Protein AF-I1RYL1-F1 (afdb_monomer)

Organism: Gibberella zeae (strain ATCC MYA-4620 / CBS 123657 / FGSC 9075 / NRRL 31084 / PH-1) (NCBI:txid229533)

Foldseek 3Di:
DDDDDDDDDDPPVPDPQPWPPPPDPDDFQKWFAADDPVRPPDPDPDDPQNHTSRGKIWGWDADPVVLDIDIFIATPVRDTDDPVRIDGDPVDDPVRVVVVNQVVQLVVLVVVLCVVLVVLVVVLVVVLVVVDVVVPPPDDRDDDPVSDRPDRDDRDGPVVSVVVVVVVVVVVVVVVVVVD

Solvent-accessible surface area (backbone atoms only — not comparable to full-atom values): 11172 Å² total; per-residue (Å²): 140,84,80,86,80,82,83,79,79,82,79,60,95,80,63,72,76,59,57,53,71,81,77,74,96,57,90,77,68,31,21,25,42,69,78,54,88,79,72,64,74,80,82,72,79,75,53,81,64,63,34,57,73,26,61,46,35,64,29,56,48,74,43,83,89,77,55,42,72,46,78,44,38,23,32,86,84,68,45,82,47,63,71,94,44,52,42,68,45,92,94,49,51,80,62,57,54,50,51,51,50,30,54,52,49,36,53,53,48,51,50,55,44,49,54,51,41,50,52,47,46,51,54,28,50,51,51,49,51,54,53,49,65,71,62,44,88,86,52,78,95,73,87,52,80,88,52,51,76,73,89,70,71,81,91,79,48,51,59,65,38,46,55,51,46,53,52,51,52,52,54,52,51,54,55,51,63,74,75,107

Nearest PDB structures (foldseek):
  4b9q-assembly2_B  TM=2.738E-01  e=6.051E-01  Escherichia coli
  7ko2-assembly4_D  TM=2.729E-01  e=6.861E-01  Escherichia coli K-12
 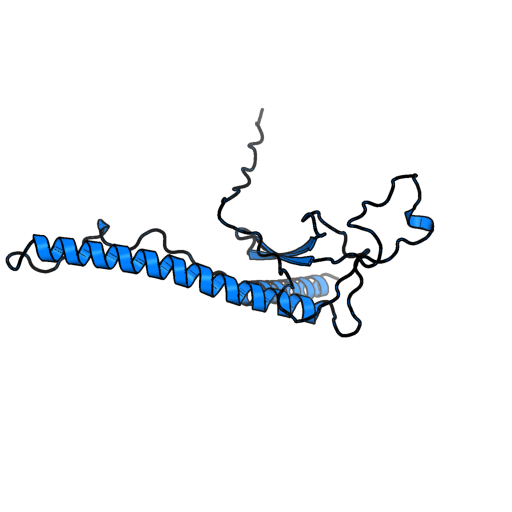 4qnl-assembly1_A  TM=5.343E-01  e=6.180E+00  Escherichia phage vB_EcoP_G7C
  5x5s-assembly1_A  TM=1.532E-01  e=7.945E+00  uncultured bacterium

pLDDT: mean 74.9, std 22.31, range [22.27, 96.75]

Mean predicted aligned error: 12.15 Å

Structure (mmCIF, N/CA/C/O backbone):
data_AF-I1RYL1-F1
#
_entry.id   AF-I1RYL1-F1
#
loop_
_atom_site.group_PDB
_atom_site.id
_atom_site.type_symbol
_atom_site.label_atom_id
_atom_site.label_alt_id
_atom_site.label_comp_id
_atom_site.label_asym_id
_atom_site.label_entity_id
_atom_site.label_seq_id
_atom_site.pdbx_PDB_ins_code
_atom_site.Cartn_x
_atom_site.Cartn_y
_atom_site.Cartn_z
_atom_site.occupancy
_atom_site.B_iso_or_equiv
_atom_site.auth_seq_id
_atom_site.auth_comp_id
_atom_site.auth_asym_id
_atom_site.auth_atom_id
_atom_site.pdbx_PDB_model_num
ATOM 1 N N . MET A 1 1 ? 23.854 -32.661 12.607 1.00 31.14 1 MET A N 1
ATOM 2 C CA . MET A 1 1 ? 22.666 -32.943 11.770 1.00 31.14 1 MET A CA 1
ATOM 3 C C . MET A 1 1 ? 21.649 -31.845 12.027 1.00 31.14 1 MET A C 1
ATOM 5 O O . MET A 1 1 ? 20.903 -31.918 12.993 1.00 31.14 1 MET A O 1
ATOM 9 N N . THR A 1 2 ? 21.703 -30.775 11.237 1.00 29.23 2 THR A N 1
ATOM 10 C CA . THR A 1 2 ? 20.952 -29.540 11.500 1.00 29.23 2 THR A CA 1
ATOM 11 C C . THR A 1 2 ? 19.784 -29.460 10.529 1.00 29.23 2 THR A C 1
ATOM 13 O O . THR A 1 2 ? 19.966 -29.431 9.315 1.00 29.23 2 THR A O 1
ATOM 16 N N . ARG A 1 3 ? 18.580 -29.506 11.094 1.00 25.42 3 ARG A N 1
ATOM 17 C CA . ARG A 1 3 ? 17.285 -29.480 10.417 1.00 25.42 3 ARG A CA 1
ATOM 18 C C . ARG A 1 3 ? 16.966 -28.023 10.062 1.00 25.42 3 ARG A C 1
ATOM 20 O O . ARG A 1 3 ? 16.854 -27.199 10.964 1.00 25.42 3 ARG A O 1
ATOM 27 N N . ALA A 1 4 ? 16.849 -27.704 8.774 1.00 29.58 4 ALA A N 1
ATOM 28 C CA . ALA A 1 4 ? 16.402 -26.390 8.319 1.00 29.58 4 ALA A CA 1
ATOM 29 C C . ALA A 1 4 ? 14.915 -26.207 8.666 1.00 29.58 4 ALA A C 1
ATOM 31 O O . ALA A 1 4 ? 14.074 -27.028 8.295 1.00 29.58 4 ALA A O 1
ATOM 32 N N . GLN A 1 5 ? 14.618 -25.159 9.434 1.00 28.78 5 GLN A N 1
ATOM 33 C CA . GLN A 1 5 ? 13.270 -24.753 9.811 1.00 28.78 5 GLN A CA 1
ATOM 34 C C . GLN A 1 5 ? 12.612 -23.996 8.656 1.00 28.78 5 GLN A C 1
ATOM 36 O O . GLN A 1 5 ? 13.225 -23.136 8.026 1.00 28.78 5 GLN A O 1
ATOM 41 N N . GLY A 1 6 ? 11.359 -24.357 8.381 1.00 25.14 6 GLY A N 1
ATOM 42 C CA . GLY A 1 6 ? 10.515 -23.721 7.381 1.00 25.14 6 GLY A CA 1
ATOM 43 C C . GLY A 1 6 ? 10.200 -22.273 7.743 1.00 25.14 6 GLY A C 1
ATOM 44 O O . GLY A 1 6 ? 9.792 -21.974 8.864 1.00 25.14 6 GLY A O 1
ATOM 45 N N . GLY A 1 7 ? 10.369 -21.387 6.763 1.00 25.45 7 GLY A N 1
ATOM 46 C CA . GLY A 1 7 ? 9.853 -20.028 6.813 1.00 25.45 7 GLY A CA 1
ATOM 47 C C . GLY A 1 7 ? 8.338 -20.051 6.649 1.00 25.45 7 GLY A C 1
ATOM 48 O O . GLY A 1 7 ? 7.821 -20.301 5.561 1.00 25.45 7 GLY A O 1
ATOM 49 N N . THR A 1 8 ? 7.627 -19.819 7.746 1.00 23.77 8 THR A N 1
ATOM 50 C CA . THR A 1 8 ? 6.181 -19.614 7.765 1.00 23.77 8 THR A CA 1
ATOM 51 C C . THR A 1 8 ? 5.862 -18.297 7.059 1.00 23.77 8 THR A C 1
ATOM 53 O O . THR A 1 8 ? 6.136 -17.219 7.582 1.00 23.77 8 THR A O 1
ATOM 56 N N . VAL A 1 9 ? 5.281 -18.372 5.863 1.00 24.52 9 VAL A N 1
ATOM 57 C CA . VAL A 1 9 ? 4.678 -17.213 5.196 1.00 24.52 9 VAL A CA 1
ATOM 58 C C . VAL A 1 9 ? 3.362 -16.918 5.913 1.00 24.52 9 VAL A C 1
ATOM 60 O O . VAL A 1 9 ? 2.403 -17.683 5.807 1.00 24.52 9 VAL A O 1
ATOM 63 N N . TYR A 1 10 ? 3.312 -15.829 6.680 1.00 22.27 10 TYR A N 1
ATOM 64 C CA . TYR A 1 10 ? 2.078 -15.373 7.313 1.00 22.27 10 TYR A CA 1
ATOM 65 C C . TYR A 1 10 ? 1.123 -14.827 6.246 1.00 22.27 10 TYR A C 1
ATOM 67 O O . TYR A 1 10 ? 1.205 -13.671 5.836 1.00 22.27 10 TYR A O 1
ATOM 75 N N . HIS A 1 11 ? 0.179 -15.658 5.810 1.00 22.80 11 HIS A N 1
ATOM 76 C CA . HIS A 1 11 ? -1.025 -15.181 5.140 1.00 22.80 11 HIS A CA 1
ATOM 77 C C . HIS A 1 11 ? -1.963 -14.582 6.192 1.00 22.80 11 HIS A C 1
ATOM 79 O O . HIS A 1 11 ? -2.722 -15.296 6.843 1.00 22.80 11 HIS A O 1
ATOM 85 N N . CYS A 1 12 ? -1.905 -13.262 6.376 1.00 25.19 12 CYS A N 1
ATOM 86 C CA . CYS A 1 12 ? -2.941 -12.547 7.112 1.00 25.19 12 CYS A CA 1
ATOM 87 C C . CYS A 1 12 ? -4.197 -12.463 6.217 1.00 25.19 12 CYS A C 1
ATOM 89 O O . CYS A 1 12 ? -4.122 -11.865 5.139 1.00 25.19 12 CYS A O 1
ATOM 91 N N . PRO A 1 13 ? -5.344 -13.048 6.615 1.00 24.69 13 PRO A N 1
ATOM 92 C CA . PRO A 1 13 ? -6.537 -13.188 5.768 1.00 24.69 13 PRO A CA 1
ATOM 93 C C . PRO A 1 13 ? -7.260 -11.860 5.464 1.00 24.69 13 PRO A C 1
ATOM 95 O O . PRO A 1 13 ? -8.297 -11.856 4.808 1.00 24.69 13 PRO A O 1
ATOM 98 N N . SER A 1 14 ? -6.720 -10.730 5.921 1.00 27.62 14 SER A N 1
ATOM 99 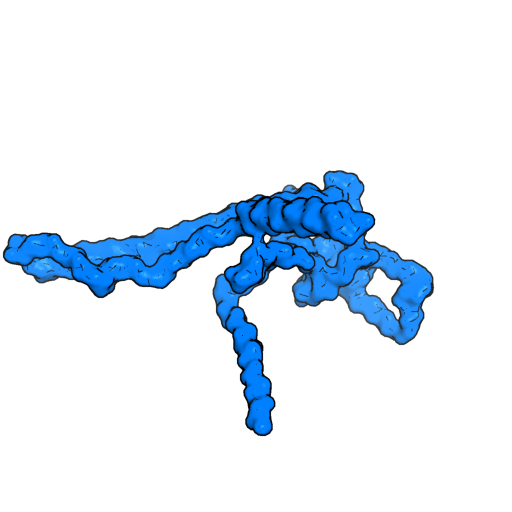C CA . SER A 1 14 ? -7.291 -9.387 5.789 1.00 27.62 14 SER A CA 1
ATOM 100 C C . SER A 1 14 ? -6.397 -8.397 5.034 1.00 27.62 14 SER A C 1
ATOM 102 O O . SER A 1 14 ? -6.718 -7.209 4.987 1.00 27.62 14 SER A O 1
ATOM 104 N N . ILE A 1 15 ? -5.312 -8.863 4.405 1.00 33.03 15 ILE A N 1
ATOM 105 C CA . ILE A 1 15 ? -4.581 -8.077 3.405 1.00 33.03 15 ILE A CA 1
ATOM 106 C C . ILE A 1 15 ? -5.142 -8.471 2.036 1.00 33.03 15 ILE A C 1
ATOM 108 O O . ILE A 1 15 ? -4.678 -9.457 1.456 1.00 33.03 15 ILE A O 1
ATOM 112 N N . PRO A 1 16 ? -6.123 -7.746 1.463 1.00 32.25 16 PRO A N 1
ATOM 113 C CA . PRO A 1 16 ? -6.232 -7.772 0.023 1.00 32.25 16 PRO A CA 1
ATOM 114 C C . PRO A 1 16 ? -4.895 -7.225 -0.463 1.00 32.25 16 PRO A C 1
ATOM 116 O O . PRO A 1 16 ? -4.523 -6.092 -0.155 1.00 32.25 16 PRO A O 1
ATOM 119 N N . SER A 1 17 ? -4.141 -8.055 -1.177 1.00 35.78 17 SER A N 1
ATOM 120 C CA . SER A 1 17 ? -3.137 -7.539 -2.092 1.00 35.78 17 SER A CA 1
ATOM 121 C C . SER A 1 17 ? -3.851 -6.437 -2.862 1.00 35.78 17 SER A C 1
ATOM 123 O O . SER A 1 17 ? -4.894 -6.678 -3.476 1.00 35.78 17 SER A O 1
ATOM 125 N N . LEU A 1 18 ? -3.409 -5.199 -2.653 1.00 40.75 18 LEU A N 1
ATOM 126 C CA . LEU A 1 18 ? -4.149 -4.027 -3.083 1.00 40.75 18 LEU A CA 1
ATOM 127 C C . LEU A 1 18 ? -3.876 -3.868 -4.572 1.00 40.75 18 LEU A C 1
ATOM 129 O O . LEU A 1 18 ? -3.067 -3.059 -5.015 1.00 40.75 18 LEU A O 1
ATOM 133 N N . PHE A 1 19 ? -4.502 -4.743 -5.350 1.00 35.38 19 PHE A N 1
ATOM 134 C CA . PHE A 1 19 ? -4.504 -4.651 -6.786 1.00 35.38 19 PHE A CA 1
ATOM 135 C C . PHE A 1 19 ? -5.271 -3.390 -7.128 1.00 35.38 19 PHE A C 1
ATOM 137 O O . PHE A 1 19 ? -6.415 -3.185 -6.714 1.00 35.38 19 PHE A O 1
ATOM 144 N N . VAL A 1 20 ? -4.615 -2.528 -7.885 1.00 34.34 20 VAL A N 1
ATOM 145 C CA . VAL A 1 20 ? -5.267 -1.438 -8.584 1.00 34.34 20 VAL A CA 1
ATOM 146 C C . VAL A 1 20 ? -6.236 -2.091 -9.571 1.00 34.34 20 VAL A C 1
ATOM 148 O O . VAL A 1 20 ? -5.885 -2.382 -10.708 1.00 34.34 20 VAL A O 1
ATOM 151 N N . THR A 1 21 ? -7.476 -2.352 -9.161 1.00 32.62 21 THR A N 1
ATOM 152 C CA . THR A 1 21 ? -8.575 -2.504 -10.111 1.00 32.62 21 THR A CA 1
ATOM 153 C C . THR A 1 21 ? -8.825 -1.121 -10.679 1.00 32.62 21 THR A C 1
ATOM 155 O O . THR A 1 21 ? -9.476 -0.289 -10.046 1.00 32.62 21 THR A O 1
ATOM 158 N N . ALA A 1 22 ? -8.268 -0.812 -11.847 1.00 29.11 22 ALA A N 1
ATOM 159 C CA . ALA A 1 22 ? -8.803 0.251 -12.689 1.00 29.11 22 ALA A CA 1
ATOM 160 C C . ALA A 1 22 ? -10.221 -0.173 -13.102 1.00 29.11 22 ALA A C 1
ATOM 162 O O . ALA A 1 22 ? -10.442 -0.753 -14.155 1.00 29.11 22 ALA A O 1
ATOM 163 N N . ASN A 1 23 ? -11.177 -0.005 -12.194 1.00 31.03 23 ASN A N 1
ATOM 164 C CA . ASN A 1 23 ? -12.589 -0.134 -12.492 1.00 31.03 23 ASN A CA 1
ATOM 165 C C . ASN A 1 23 ? -13.350 0.941 -11.722 1.00 31.03 23 ASN A C 1
ATOM 167 O O . ASN A 1 23 ? -14.173 0.668 -10.859 1.00 31.03 23 ASN A O 1
ATOM 171 N N . THR A 1 24 ? -12.977 2.180 -12.027 1.00 30.42 24 THR A N 1
ATOM 172 C CA . THR A 1 24 ? -13.805 3.381 -11.914 1.00 30.42 24 THR A CA 1
ATOM 173 C C . THR A 1 24 ? -13.281 4.346 -12.974 1.00 30.42 24 THR A C 1
ATOM 175 O O . THR A 1 24 ? -12.376 5.126 -12.704 1.00 30.42 24 THR A O 1
ATOM 178 N N . SER A 1 25 ? -13.777 4.205 -14.203 1.00 29.61 25 SER A N 1
ATOM 179 C CA . SER A 1 25 ? -13.868 5.270 -15.217 1.00 29.61 25 SER A CA 1
ATOM 180 C C . SER A 1 25 ? -12.648 6.180 -15.458 1.00 29.61 25 SER A C 1
ATOM 182 O O . SER A 1 25 ? -12.819 7.349 -15.785 1.00 29.61 25 SER A O 1
ATOM 184 N N . GLN A 1 26 ? -11.426 5.657 -15.352 1.00 34.31 26 GLN A N 1
ATOM 185 C CA . GLN A 1 26 ? -10.219 6.238 -15.945 1.00 34.31 26 GLN A CA 1
ATOM 186 C C . GLN A 1 26 ? -9.448 5.089 -16.590 1.00 34.31 26 GLN A C 1
ATOM 188 O O . GLN A 1 26 ? -8.887 4.220 -15.924 1.00 34.31 26 GLN A O 1
ATOM 193 N N . HIS A 1 27 ? -9.575 5.033 -17.909 1.00 33.44 27 HIS A N 1
ATOM 194 C CA . HIS A 1 27 ? -9.078 3.990 -18.786 1.00 33.44 27 HIS A CA 1
ATOM 195 C C . HIS A 1 27 ? -7.541 4.030 -18.861 1.00 33.44 27 HIS A C 1
ATOM 197 O O . HIS A 1 27 ? -6.987 4.656 -19.754 1.00 33.44 27 HIS A O 1
ATOM 203 N N . CYS A 1 28 ? -6.844 3.358 -17.940 1.00 42.44 28 CYS A N 1
ATOM 204 C CA . CYS A 1 28 ? -5.478 2.898 -18.206 1.00 42.44 28 CYS A CA 1
ATOM 205 C C . CYS A 1 28 ? -5.600 1.566 -18.948 1.00 42.44 28 CYS A C 1
ATOM 207 O O . CYS A 1 28 ? -5.941 0.540 -18.350 1.00 42.44 28 CYS A O 1
ATOM 209 N N . HIS A 1 29 ? -5.388 1.578 -20.255 1.00 54.91 29 HIS A N 1
ATOM 210 C CA . HIS A 1 29 ? -5.548 0.425 -21.119 1.00 54.91 29 HIS A CA 1
ATOM 211 C C . HIS A 1 29 ? -4.249 -0.403 -21.143 1.00 54.91 29 HIS A C 1
ATOM 213 O O . HIS A 1 29 ? -3.517 -0.496 -22.120 1.00 54.91 29 HIS A O 1
ATOM 219 N N . LEU A 1 30 ? -3.955 -1.043 -20.010 1.00 62.00 30 LEU A N 1
ATOM 220 C CA . LEU A 1 30 ? -2.834 -1.973 -19.872 1.00 62.00 30 LEU A CA 1
ATOM 221 C C . LEU A 1 30 ? -3.196 -3.312 -20.518 1.00 62.00 30 LEU A C 1
ATOM 223 O O . LEU A 1 30 ? -4.129 -3.983 -20.067 1.00 62.00 30 LEU A O 1
ATOM 227 N N . TYR A 1 31 ? -2.444 -3.726 -21.538 1.00 62.50 31 TYR A N 1
ATOM 228 C CA . TYR A 1 31 ? -2.761 -4.934 -22.296 1.00 62.50 31 TYR A CA 1
ATOM 229 C C . TYR A 1 31 ? -1.602 -5.909 -22.423 1.00 62.50 31 TYR A C 1
ATOM 231 O O . TYR A 1 31 ? -0.425 -5.541 -22.434 1.00 62.50 31 TYR A O 1
ATOM 239 N N . VAL A 1 32 ? -1.964 -7.179 -22.605 1.00 66.31 32 VAL A N 1
ATOM 240 C CA . VAL A 1 32 ? -1.017 -8.206 -23.033 1.00 66.31 32 VAL A CA 1
ATOM 241 C C . VAL A 1 32 ? -0.617 -7.967 -24.490 1.00 66.31 32 VAL A C 1
ATOM 243 O O . VAL A 1 32 ? -1.477 -7.824 -25.366 1.00 66.31 32 VAL A O 1
ATOM 246 N N . THR A 1 33 ? 0.687 -7.969 -24.754 1.00 63.03 33 THR A N 1
ATOM 247 C CA . THR A 1 33 ? 1.270 -7.867 -26.095 1.00 63.03 33 THR A CA 1
ATOM 248 C C . THR A 1 33 ? 1.007 -9.152 -26.894 1.00 63.03 33 THR A C 1
ATOM 250 O O . THR A 1 33 ? 1.063 -10.252 -26.332 1.00 63.03 33 THR A O 1
ATOM 253 N N . PRO A 1 34 ? 0.740 -9.074 -28.210 1.00 57.53 34 PRO A N 1
ATOM 254 C CA . PRO A 1 34 ? 0.716 -10.264 -29.052 1.00 57.53 34 PRO A CA 1
ATOM 255 C C . PRO A 1 34 ? 2.073 -10.994 -29.016 1.00 57.53 34 PRO A C 1
ATOM 257 O O . PRO A 1 34 ? 3.113 -10.347 -29.147 1.00 57.53 34 PRO A O 1
ATOM 260 N N . PRO A 1 35 ? 2.091 -12.330 -28.842 1.00 57.91 35 PRO A N 1
ATOM 261 C CA . PRO A 1 35 ? 3.334 -13.091 -28.828 1.00 57.91 35 PRO A CA 1
ATOM 262 C C . PRO A 1 35 ? 4.004 -13.030 -30.202 1.00 57.91 35 PRO A C 1
ATOM 264 O O . PRO A 1 35 ? 3.341 -13.137 -31.237 1.00 57.91 35 PRO A O 1
ATOM 267 N N . SER A 1 36 ? 5.330 -12.887 -30.227 1.00 53.25 36 SER A N 1
ATOM 268 C CA . SER A 1 36 ? 6.078 -12.953 -31.485 1.00 53.25 36 SER A CA 1
ATOM 269 C C . SER A 1 36 ? 6.073 -14.386 -32.040 1.00 53.25 36 SER A C 1
ATOM 271 O O . SER A 1 36 ? 5.945 -15.358 -31.292 1.00 53.25 36 SER A O 1
ATOM 273 N N . ARG A 1 37 ? 6.249 -14.546 -33.360 1.00 49.69 37 ARG A N 1
ATOM 274 C CA . ARG A 1 37 ? 6.230 -15.853 -34.056 1.00 49.69 37 ARG A CA 1
ATOM 275 C C . ARG A 1 37 ? 7.184 -16.893 -33.437 1.00 49.69 37 ARG A C 1
ATOM 277 O O . ARG A 1 37 ? 6.904 -18.085 -33.499 1.00 49.69 37 ARG A O 1
ATOM 284 N N . ASN A 1 38 ? 8.258 -16.442 -32.785 1.00 54.47 38 ASN A N 1
ATOM 285 C CA . ASN A 1 38 ? 9.272 -17.291 -32.150 1.00 54.47 38 ASN A CA 1
ATOM 286 C C . ASN A 1 38 ? 8.890 -17.736 -30.720 1.00 54.47 38 ASN A C 1
ATOM 288 O O . ASN A 1 38 ? 9.421 -18.729 -30.224 1.00 54.47 38 ASN A O 1
ATOM 292 N N . GLN A 1 39 ? 7.950 -17.042 -30.065 1.00 53.31 39 GLN A N 1
ATOM 293 C CA . GLN A 1 39 ? 7.473 -17.331 -28.701 1.00 53.31 39 GLN A CA 1
ATOM 294 C C . GLN A 1 39 ? 6.342 -18.372 -28.654 1.00 53.31 39 GLN A C 1
ATOM 296 O O . GLN A 1 39 ? 5.983 -18.846 -27.579 1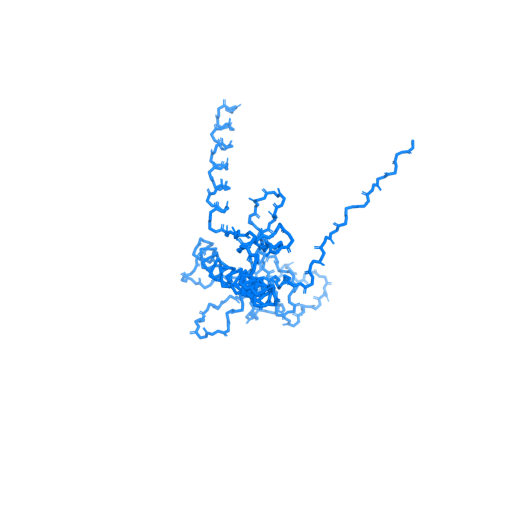.00 53.31 39 GLN A O 1
ATOM 301 N N . LEU A 1 40 ? 5.792 -18.756 -29.810 1.00 54.81 40 LEU A N 1
ATOM 302 C CA . LEU A 1 40 ? 4.784 -19.818 -29.948 1.00 54.81 40 LEU A CA 1
ATOM 303 C C . LEU A 1 40 ? 5.402 -21.226 -30.048 1.00 54.81 40 LEU A C 1
ATOM 305 O O . LEU A 1 40 ? 4.703 -22.203 -30.327 1.00 54.81 40 LEU A O 1
ATOM 309 N N . SER A 1 41 ? 6.714 -21.347 -29.839 1.00 44.53 41 SER A N 1
ATOM 310 C CA . SER A 1 41 ? 7.437 -22.612 -29.910 1.00 44.53 41 SER A CA 1
ATOM 311 C C . SER A 1 41 ? 6.997 -23.547 -28.771 1.00 44.53 41 SER A C 1
ATOM 313 O O . SER A 1 41 ? 7.265 -23.308 -27.597 1.00 44.53 41 SER A O 1
ATOM 315 N N . GLY A 1 42 ? 6.281 -24.623 -29.124 1.00 51.22 42 GLY A N 1
ATOM 316 C CA . GLY A 1 42 ? 5.962 -25.724 -28.203 1.00 51.22 42 GLY A CA 1
ATOM 317 C C . GLY A 1 42 ? 4.489 -26.120 -28.063 1.00 51.22 42 GLY A C 1
ATOM 318 O O . GLY A 1 42 ? 4.162 -26.846 -27.130 1.00 51.22 42 GLY A O 1
ATOM 319 N N . GLY A 1 43 ? 3.578 -25.655 -28.928 1.00 53.75 43 GLY A N 1
ATOM 320 C CA . GLY A 1 43 ? 2.200 -26.183 -28.996 1.00 53.75 43 GLY A CA 1
ATOM 321 C C . GLY A 1 43 ? 1.315 -25.925 -27.765 1.00 53.75 43 GLY A C 1
ATOM 322 O O . GLY A 1 43 ? 0.174 -26.384 -27.717 1.00 53.75 43 GLY A O 1
ATOM 323 N N . ARG A 1 44 ? 1.792 -25.170 -26.768 1.00 55.44 44 ARG A N 1
ATOM 324 C CA . ARG A 1 44 ? 0.977 -24.739 -25.628 1.00 55.44 44 ARG A CA 1
ATOM 325 C C . ARG A 1 44 ? 0.014 -23.651 -26.088 1.00 55.44 44 ARG A C 1
ATOM 327 O O . ARG A 1 44 ? 0.434 -22.552 -26.441 1.00 55.44 44 ARG A O 1
ATOM 334 N N . GLN A 1 45 ? -1.283 -23.952 -26.069 1.00 59.34 45 GLN A N 1
ATOM 335 C CA . GLN A 1 45 ? -2.314 -22.950 -26.321 1.00 59.34 45 GLN A CA 1
ATOM 336 C C . GLN A 1 45 ? -2.172 -21.798 -25.321 1.00 59.34 45 GLN A C 1
ATOM 338 O O . GLN A 1 45 ? -2.156 -22.003 -24.105 1.00 59.34 45 GLN A O 1
ATOM 343 N N . GLN A 1 46 ? -2.083 -20.575 -25.840 1.00 64.19 46 GLN A N 1
ATOM 344 C CA . GLN A 1 46 ? -2.091 -19.369 -25.023 1.00 64.19 46 GLN A CA 1
ATOM 345 C C . GLN A 1 46 ? -3.405 -19.309 -24.232 1.00 64.19 46 GLN A C 1
ATOM 347 O O . GLN A 1 46 ? -4.497 -19.357 -24.811 1.00 64.19 46 GLN A O 1
ATOM 352 N N . LEU A 1 47 ? -3.297 -19.210 -22.901 1.00 66.38 47 LEU A N 1
ATOM 353 C CA . LEU A 1 47 ? -4.455 -19.068 -22.018 1.00 66.38 47 LEU A CA 1
ATOM 354 C C . LEU A 1 47 ? -5.310 -17.887 -22.486 1.00 66.38 47 LEU A C 1
ATOM 356 O O . LEU A 1 47 ? -4.779 -16.830 -22.824 1.00 66.38 47 LEU A O 1
ATOM 360 N N . ARG A 1 48 ? -6.640 -18.047 -22.491 1.00 68.38 48 ARG A N 1
ATOM 361 C CA . ARG A 1 48 ? -7.573 -17.031 -23.014 1.00 68.38 48 ARG A CA 1
ATOM 362 C C . ARG A 1 48 ? -7.361 -15.652 -22.379 1.00 68.38 48 ARG A C 1
ATOM 364 O O . ARG A 1 48 ? -7.463 -14.655 -23.077 1.00 68.38 48 ARG A O 1
ATOM 371 N N . GLN A 1 49 ? -7.023 -15.622 -21.091 1.00 67.94 49 GLN A N 1
ATOM 372 C CA . GLN A 1 49 ? -6.772 -14.415 -20.294 1.00 67.94 49 GLN A CA 1
ATOM 373 C C . GLN A 1 49 ? -5.425 -13.747 -20.600 1.00 67.94 49 GLN A C 1
ATOM 375 O O . GLN A 1 49 ? -5.179 -12.635 -20.156 1.00 67.94 49 GLN A O 1
ATOM 380 N N . ARG A 1 50 ? -4.549 -14.428 -21.342 1.00 68.94 50 ARG A N 1
ATOM 381 C CA . ARG A 1 50 ? -3.218 -13.955 -21.735 1.00 68.94 50 ARG A CA 1
ATOM 382 C C . ARG A 1 50 ? -3.123 -13.696 -23.230 1.00 68.94 50 ARG A C 1
ATOM 384 O O . ARG A 1 50 ? -2.023 -13.656 -23.761 1.00 68.94 50 ARG A O 1
ATOM 391 N N . ARG A 1 51 ? -4.260 -13.605 -23.921 1.00 75.56 51 ARG A N 1
ATOM 392 C CA . ARG A 1 51 ? -4.311 -13.243 -25.340 1.00 75.56 51 ARG A CA 1
ATOM 393 C C . ARG A 1 51 ? -4.043 -11.752 -25.507 1.00 75.56 51 ARG A C 1
ATOM 395 O O . ARG A 1 51 ? -4.294 -10.975 -24.591 1.00 75.56 51 ARG A O 1
ATOM 402 N N . ALA A 1 52 ? -3.580 -11.379 -26.696 1.00 72.31 52 ALA A N 1
ATOM 403 C CA . ALA A 1 52 ? -3.379 -9.984 -27.060 1.00 72.31 52 ALA A CA 1
ATOM 404 C C . ALA A 1 52 ? -4.635 -9.146 -26.766 1.00 72.31 52 ALA A C 1
ATOM 406 O O . ALA A 1 52 ? -5.754 -9.596 -27.033 1.00 72.31 5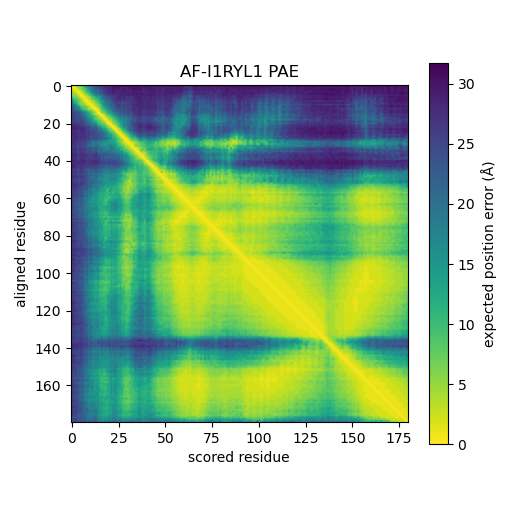2 ALA A O 1
ATOM 407 N N . GLY A 1 53 ? -4.448 -7.956 -26.195 1.00 70.56 53 GLY A N 1
ATOM 408 C CA . GLY A 1 53 ? -5.549 -7.043 -25.869 1.00 70.56 53 GLY A CA 1
ATOM 409 C C . GLY A 1 53 ? -6.378 -7.435 -24.639 1.00 70.56 53 GLY A C 1
ATOM 410 O O . GLY A 1 53 ? -7.388 -6.797 -24.361 1.00 70.56 53 GLY A O 1
ATOM 411 N N . GLN A 1 54 ? -5.997 -8.476 -23.889 1.00 77.06 54 GLN A N 1
ATOM 412 C CA . GLN A 1 54 ? -6.613 -8.744 -22.586 1.00 77.06 54 GLN A CA 1
ATOM 413 C C . GLN A 1 54 ? -6.089 -7.770 -21.524 1.00 77.06 54 GLN A C 1
ATOM 415 O O . GLN A 1 54 ? -4.897 -7.451 -21.556 1.00 77.06 54 GLN A O 1
ATOM 420 N N . PRO A 1 55 ? -6.948 -7.319 -20.589 1.00 74.75 55 PRO A N 1
ATOM 421 C CA . PRO A 1 55 ? -6.558 -6.367 -19.562 1.00 74.75 55 PRO A CA 1
ATOM 422 C C . PRO A 1 55 ? -5.539 -6.975 -18.597 1.00 74.75 55 PRO A C 1
ATOM 424 O O . PRO A 1 55 ? -5.647 -8.138 -18.192 1.00 74.75 55 PRO A O 1
ATOM 427 N N . VAL A 1 56 ? -4.573 -6.150 -18.210 1.00 79.81 56 VAL A N 1
ATOM 428 C CA . VAL A 1 56 ? -3.533 -6.464 -17.232 1.00 79.81 56 VAL A CA 1
ATOM 429 C C . VAL A 1 56 ? -3.632 -5.482 -16.073 1.00 79.81 56 VAL A C 1
ATOM 431 O O . VAL A 1 56 ? -3.947 -4.310 -16.248 1.00 79.81 56 VAL A O 1
ATOM 434 N N . TYR A 1 57 ? -3.336 -5.959 -14.874 1.00 82.12 57 TYR A N 1
ATOM 435 C CA . TYR A 1 57 ? -3.310 -5.153 -13.666 1.00 82.12 57 TYR A CA 1
ATOM 436 C C . TYR A 1 57 ? -1.870 -4.939 -13.225 1.00 82.12 57 TYR A C 1
ATOM 438 O O . TYR A 1 57 ? -1.084 -5.887 -13.161 1.00 82.12 57 TYR A O 1
ATOM 446 N N . PHE A 1 58 ? -1.544 -3.695 -12.889 1.00 84.50 58 PHE A N 1
ATOM 447 C CA . PHE A 1 58 ? -0.297 -3.357 -12.222 1.00 84.50 58 PHE A CA 1
ATOM 448 C C . PHE A 1 58 ? -0.531 -3.289 -10.713 1.00 84.50 58 PHE A C 1
ATOM 450 O O . PHE A 1 58 ? -1.403 -2.562 -10.233 1.00 84.50 58 PHE A O 1
ATOM 457 N N . GLY A 1 59 ? 0.214 -4.096 -9.970 1.00 82.00 59 GLY A N 1
ATOM 458 C CA . GLY A 1 59 ? 0.087 -4.255 -8.532 1.00 82.00 59 GLY A CA 1
ATOM 459 C C . GLY A 1 59 ? 1.316 -3.755 -7.790 1.00 82.00 59 GLY A C 1
ATOM 460 O O . GLY A 1 59 ? 2.446 -3.851 -8.272 1.00 82.00 59 GLY A O 1
ATOM 461 N N . LEU A 1 60 ? 1.067 -3.267 -6.579 1.00 88.56 60 LEU A N 1
ATOM 462 C CA . LEU A 1 60 ? 2.081 -2.899 -5.606 1.00 88.56 60 LEU A CA 1
ATOM 463 C C . LEU A 1 60 ? 1.905 -3.771 -4.363 1.00 88.56 60 LEU A C 1
ATOM 465 O O . LEU A 1 60 ? 0.787 -3.956 -3.880 1.00 88.56 60 LEU A O 1
ATOM 469 N N . SER A 1 61 ? 3.012 -4.268 -3.820 1.00 86.94 61 SER A N 1
ATOM 470 C CA . SER A 1 61 ? 3.053 -4.845 -2.475 1.00 86.94 61 SER A CA 1
ATOM 471 C C . SER A 1 61 ? 4.260 -4.321 -1.704 1.00 86.94 61 SER A C 1
ATOM 473 O O . SER A 1 61 ? 5.256 -3.908 -2.293 1.00 86.94 61 SER A O 1
ATOM 475 N N . ILE A 1 62 ? 4.160 -4.289 -0.378 1.00 87.00 62 ILE A N 1
ATOM 476 C CA . ILE A 1 62 ? 5.247 -3.855 0.500 1.00 87.00 62 ILE A CA 1
ATOM 477 C C . ILE A 1 62 ? 5.753 -5.079 1.247 1.00 87.00 62 ILE A C 1
ATOM 479 O O . ILE A 1 62 ? 4.974 -5.774 1.898 1.00 87.00 62 ILE A O 1
ATOM 483 N N . ASN A 1 63 ? 7.056 -5.328 1.170 1.00 86.56 63 ASN A N 1
ATOM 484 C CA . ASN A 1 63 ? 7.703 -6.256 2.081 1.00 86.56 63 ASN A CA 1
ATOM 485 C C . ASN A 1 63 ? 8.036 -5.508 3.375 1.00 86.56 63 ASN A C 1
ATOM 487 O O . ASN A 1 63 ? 8.858 -4.590 3.383 1.00 86.56 63 ASN A O 1
ATOM 491 N N . TYR A 1 64 ? 7.356 -5.879 4.457 1.00 80.44 64 TYR A N 1
ATOM 492 C CA . TYR A 1 64 ? 7.463 -5.199 5.745 1.00 80.44 64 TYR A CA 1
ATOM 493 C C . TYR A 1 64 ? 8.768 -5.489 6.492 1.00 80.44 64 TYR A C 1
ATOM 495 O O . TYR A 1 64 ? 9.159 -4.668 7.325 1.00 80.44 64 TYR A O 1
ATOM 503 N N . ASP A 1 65 ? 9.435 -6.599 6.176 1.00 85.00 65 ASP A N 1
ATOM 504 C CA . ASP A 1 65 ? 10.710 -6.981 6.784 1.00 85.00 65 ASP A CA 1
ATOM 505 C C . ASP A 1 65 ? 11.863 -6.225 6.121 1.00 85.00 65 ASP A C 1
ATOM 507 O O . ASP A 1 65 ? 12.742 -5.685 6.791 1.00 85.00 65 ASP A O 1
ATOM 511 N N . THR A 1 66 ? 11.839 -6.134 4.789 1.00 85.31 66 THR A N 1
ATOM 512 C CA . THR A 1 66 ? 12.913 -5.491 4.019 1.00 85.31 66 THR A CA 1
ATOM 513 C C . THR A 1 66 ? 12.665 -4.009 3.747 1.00 85.31 66 THR A C 1
ATOM 515 O O . THR A 1 66 ? 13.588 -3.302 3.351 1.00 85.31 66 THR A O 1
ATOM 518 N N . ASN A 1 67 ? 11.445 -3.510 3.975 1.00 85.25 67 ASN A N 1
ATOM 519 C CA . ASN A 1 67 ? 11.012 -2.161 3.594 1.00 85.25 67 ASN A CA 1
ATOM 520 C C . ASN A 1 67 ? 11.313 -1.858 2.119 1.00 85.25 67 ASN A C 1
ATOM 522 O O . ASN A 1 67 ? 11.892 -0.820 1.780 1.00 85.25 67 ASN A O 1
ATOM 526 N N . VAL A 1 68 ? 10.913 -2.789 1.253 1.00 87.94 68 VAL A N 1
ATOM 527 C CA . VAL A 1 68 ? 11.027 -2.682 -0.204 1.00 87.94 68 VAL A CA 1
ATOM 528 C C . VAL A 1 68 ? 9.637 -2.742 -0.828 1.00 87.94 68 VAL A C 1
ATOM 530 O O . VAL A 1 68 ? 8.770 -3.509 -0.400 1.00 87.94 68 VAL A O 1
ATOM 533 N N . VAL A 1 69 ? 9.429 -1.917 -1.854 1.00 87.75 69 VAL A N 1
ATOM 534 C CA . VAL A 1 69 ? 8.225 -1.948 -2.686 1.00 87.75 69 VAL A CA 1
ATOM 535 C C . VAL A 1 69 ? 8.423 -2.962 -3.810 1.00 87.75 69 VAL A C 1
ATOM 537 O O . VAL A 1 69 ? 9.337 -2.828 -4.624 1.00 87.75 69 VAL A O 1
ATOM 540 N N . HIS A 1 70 ? 7.548 -3.957 -3.866 1.00 88.69 70 HIS A N 1
ATOM 541 C CA . HIS A 1 70 ? 7.490 -4.949 -4.929 1.00 88.69 70 HIS A CA 1
ATOM 542 C C . HIS A 1 70 ? 6.420 -4.586 -5.955 1.00 88.69 70 HIS A C 1
ATOM 544 O O . HIS A 1 70 ? 5.325 -4.126 -5.618 1.00 88.69 70 HIS A O 1
ATOM 550 N N . TRP A 1 71 ? 6.752 -4.838 -7.216 1.00 87.69 71 TRP A N 1
ATOM 551 C CA . TRP A 1 71 ? 5.939 -4.501 -8.376 1.00 87.69 71 TRP A CA 1
ATOM 552 C C . TRP A 1 71 ? 5.593 -5.772 -9.128 1.00 87.69 71 TRP A C 1
ATOM 554 O O . TRP A 1 71 ? 6.497 -6.505 -9.524 1.00 87.69 71 TRP A O 1
ATOM 564 N N . ASP A 1 72 ? 4.307 -5.987 -9.376 1.00 86.25 72 ASP A N 1
ATOM 565 C CA . ASP A 1 72 ? 3.827 -7.179 -10.066 1.00 86.25 72 ASP A CA 1
ATOM 566 C C . ASP A 1 72 ? 2.857 -6.815 -11.185 1.00 86.25 72 ASP A C 1
ATOM 568 O O . ASP A 1 72 ? 2.009 -5.938 -11.033 1.00 86.25 72 ASP A O 1
ATOM 572 N N . TRP A 1 73 ? 2.915 -7.566 -12.281 1.00 84.81 73 TRP A N 1
ATOM 573 C CA . TRP A 1 73 ? 1.870 -7.571 -13.302 1.00 84.81 73 TRP A CA 1
ATOM 574 C C . TRP A 1 73 ? 0.989 -8.800 -13.119 1.00 84.81 73 TRP A C 1
ATOM 576 O O . TRP A 1 73 ? 1.493 -9.902 -12.884 1.00 84.81 73 TRP A O 1
ATOM 586 N N . ARG A 1 74 ? -0.328 -8.633 -13.223 1.00 83.00 74 ARG A N 1
ATOM 587 C CA . ARG A 1 74 ? -1.306 -9.699 -12.976 1.00 83.00 74 ARG A CA 1
ATOM 588 C C . ARG A 1 74 ? -2.359 -9.741 -14.072 1.00 83.00 74 ARG A C 1
ATOM 590 O O . ARG A 1 74 ? -2.784 -8.700 -14.561 1.00 83.00 74 ARG A O 1
ATOM 597 N N . ASP A 1 75 ? -2.786 -10.939 -14.457 1.00 81.81 75 ASP A N 1
ATOM 598 C CA . ASP A 1 75 ? -3.926 -11.111 -15.363 1.00 81.81 75 ASP A CA 1
ATOM 599 C C . ASP A 1 75 ? -5.265 -11.020 -14.610 1.00 81.81 75 ASP A C 1
ATOM 601 O O . ASP A 1 75 ? -5.313 -10.896 -13.386 1.00 81.81 75 ASP A O 1
ATOM 605 N N . ALA A 1 76 ? -6.377 -11.119 -15.340 1.00 79.31 76 ALA A N 1
ATOM 606 C CA . ALA A 1 76 ? -7.728 -11.118 -14.769 1.00 79.31 76 ALA A CA 1
ATOM 607 C C . ALA A 1 76 ? -8.016 -12.261 -13.777 1.00 79.31 76 ALA A C 1
ATOM 609 O O . ALA A 1 76 ? -9.005 -12.205 -13.051 1.00 79.31 76 ALA A O 1
ATOM 610 N N . LYS A 1 77 ? -7.174 -13.300 -13.730 1.00 80.25 77 LYS A N 1
ATOM 611 C CA . LYS A 1 77 ? -7.242 -14.381 -12.735 1.00 80.25 77 LYS A CA 1
ATOM 612 C C . LYS A 1 77 ? -6.233 -14.193 -11.603 1.00 80.25 77 LYS A C 1
ATOM 614 O O . LYS A 1 77 ? -6.016 -15.118 -10.824 1.00 80.25 77 LYS A O 1
ATOM 619 N N . ASN A 1 78 ? -5.624 -13.014 -11.512 1.00 76.44 78 ASN A N 1
ATOM 620 C CA . ASN A 1 78 ? -4.587 -12.677 -10.552 1.00 76.44 78 ASN A CA 1
ATOM 621 C C . ASN A 1 78 ? -3.295 -13.515 -10.684 1.00 76.44 78 ASN A C 1
ATOM 623 O O . ASN A 1 78 ? -2.482 -13.604 -9.756 1.00 76.44 78 ASN A O 1
ATOM 627 N N . ALA A 1 79 ? -3.066 -14.141 -11.840 1.00 82.06 79 ALA A N 1
ATOM 628 C CA . ALA A 1 79 ? -1.827 -14.863 -12.089 1.00 82.06 79 ALA A CA 1
ATOM 629 C C . ALA A 1 79 ? -0.745 -13.907 -12.610 1.00 82.06 79 ALA A C 1
ATOM 631 O O . ALA A 1 79 ? -1.023 -13.001 -13.394 1.00 82.06 79 ALA A O 1
ATOM 632 N N . GLY A 1 80 ? 0.499 -14.121 -12.175 1.00 82.06 80 GLY A N 1
ATOM 633 C CA . GLY A 1 80 ? 1.642 -13.287 -12.553 1.00 82.06 80 GLY A CA 1
ATOM 634 C C . GLY A 1 80 ? 1.887 -13.261 -14.064 1.00 82.06 80 GLY A C 1
ATOM 635 O O . GLY A 1 80 ? 1.882 -14.312 -14.719 1.00 82.06 80 GLY A O 1
ATOM 636 N N . ILE A 1 81 ? 2.118 -12.065 -14.602 1.00 81.94 81 ILE A N 1
ATOM 637 C CA . ILE A 1 81 ? 2.540 -11.810 -15.982 1.00 81.94 81 ILE A CA 1
ATOM 638 C C . ILE A 1 81 ? 3.978 -11.278 -15.960 1.00 81.94 81 ILE A C 1
ATOM 640 O O . ILE A 1 81 ? 4.343 -10.475 -15.106 1.00 81.94 81 ILE A O 1
ATOM 644 N N . SER A 1 82 ? 4.811 -11.730 -16.900 1.00 83.44 82 SER A N 1
ATOM 645 C CA . SER A 1 82 ? 6.148 -11.153 -17.067 1.00 83.44 82 SER A CA 1
ATOM 646 C C . SER A 1 82 ? 6.048 -9.766 -17.724 1.00 83.44 82 SER A C 1
ATOM 648 O O . SER A 1 82 ? 5.326 -9.642 -18.718 1.00 83.44 82 SER A O 1
ATOM 650 N N . PRO A 1 83 ? 6.788 -8.747 -17.237 1.00 81.94 83 PRO A N 1
ATOM 651 C CA . PRO A 1 83 ? 6.754 -7.389 -17.785 1.00 81.94 83 PRO A CA 1
ATOM 652 C C . PRO A 1 83 ? 6.989 -7.314 -19.300 1.00 81.94 83 PRO A C 1
ATOM 654 O O . PRO A 1 83 ? 6.441 -6.441 -19.958 1.00 81.94 83 PRO A O 1
ATOM 657 N N . GLY A 1 84 ? 7.762 -8.248 -19.868 1.00 82.75 84 GLY A N 1
ATOM 658 C CA . GLY A 1 84 ? 8.053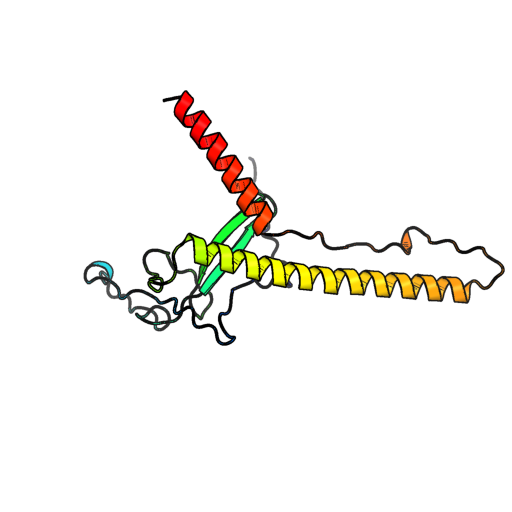 -8.285 -21.307 1.00 82.75 84 GLY A CA 1
ATOM 659 C C . GLY A 1 84 ? 6.853 -8.613 -22.206 1.00 82.75 84 GLY A C 1
ATOM 660 O O . GLY A 1 84 ? 6.967 -8.495 -23.421 1.00 82.75 84 GLY A O 1
ATOM 661 N N . TYR A 1 85 ? 5.719 -9.025 -21.632 1.00 81.12 85 TYR A N 1
ATOM 662 C CA . TYR A 1 85 ? 4.459 -9.261 -22.349 1.00 81.12 85 TYR A CA 1
ATOM 663 C C . TYR A 1 85 ? 3.419 -8.172 -22.095 1.00 81.12 85 TYR A C 1
ATOM 665 O O . TYR A 1 85 ? 2.244 -8.377 -22.398 1.00 81.12 85 TYR A O 1
ATOM 673 N N . VAL A 1 86 ? 3.814 -7.063 -21.474 1.00 80.19 86 VAL A N 1
ATOM 674 C CA . VAL A 1 86 ? 2.910 -5.963 -21.165 1.00 80.19 86 VAL A CA 1
ATOM 675 C C . VAL A 1 86 ? 3.285 -4.773 -22.024 1.00 80.19 86 VAL A C 1
ATOM 677 O O . VAL A 1 86 ? 4.433 -4.332 -22.033 1.00 80.19 86 VAL A O 1
ATOM 680 N N . THR A 1 87 ? 2.295 -4.239 -22.726 1.00 80.75 87 THR A N 1
ATOM 681 C CA . THR A 1 87 ? 2.424 -2.971 -23.434 1.00 80.75 87 THR A CA 1
ATOM 682 C C . THR A 1 87 ? 1.679 -1.907 -22.646 1.00 80.75 87 THR A C 1
ATOM 684 O O . THR A 1 87 ? 0.528 -2.107 -2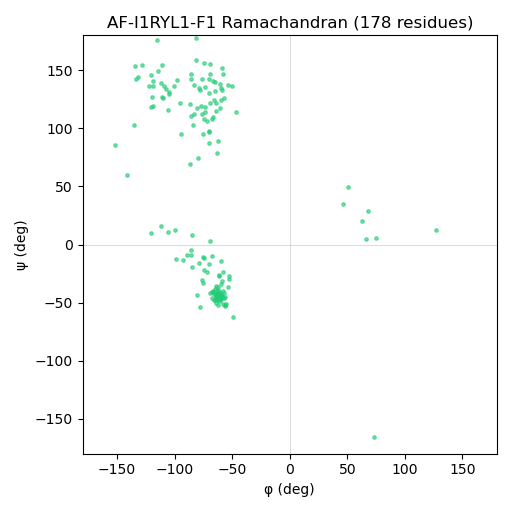2.252 1.00 80.75 87 THR A O 1
ATOM 687 N N . LEU A 1 88 ? 2.370 -0.799 -22.388 1.00 79.69 88 LEU A N 1
ATOM 688 C CA . LEU A 1 88 ? 1.776 0.393 -21.801 1.00 79.69 88 LEU A CA 1
ATOM 689 C C . LEU A 1 88 ? 1.176 1.239 -22.916 1.00 79.69 88 LEU A C 1
ATOM 691 O O . LEU A 1 88 ? 1.728 1.285 -24.018 1.00 79.69 88 LEU A O 1
ATOM 695 N N . ASP A 1 89 ? 0.080 1.923 -22.615 1.00 80.88 89 ASP A N 1
ATOM 696 C CA . ASP A 1 89 ? -0.399 2.984 -23.491 1.00 80.88 89 ASP A CA 1
ATOM 697 C C . ASP A 1 89 ? 0.693 4.052 -23.672 1.00 80.88 89 ASP A C 1
ATOM 699 O O . ASP A 1 89 ? 1.431 4.326 -22.723 1.00 80.88 89 ASP A O 1
ATOM 703 N N . PRO A 1 90 ? 0.782 4.703 -24.845 1.00 79.88 90 PRO A N 1
ATOM 704 C CA . PRO A 1 90 ? 1.829 5.689 -25.135 1.00 79.88 90 PRO A CA 1
ATOM 705 C C . PRO A 1 90 ? 1.884 6.876 -24.163 1.00 79.88 90 PRO A C 1
ATOM 707 O O . PRO A 1 90 ? 2.924 7.513 -24.029 1.00 79.88 90 PRO A O 1
ATOM 710 N N . GLU A 1 91 ? 0.770 7.182 -23.498 1.00 81.06 91 GLU A N 1
ATOM 711 C CA . GLU A 1 91 ? 0.652 8.266 -22.515 1.00 81.06 91 GLU A CA 1
ATOM 712 C C . GLU A 1 91 ? 1.296 7.926 -21.164 1.00 81.06 91 GLU A C 1
ATOM 714 O O . GLU A 1 91 ? 1.444 8.798 -20.307 1.00 81.06 91 GLU A O 1
ATOM 719 N N . TYR A 1 92 ? 1.675 6.662 -20.966 1.00 80.94 92 TYR A N 1
ATOM 720 C CA . TYR A 1 92 ? 2.178 6.150 -19.706 1.00 80.94 92 TYR A CA 1
ATOM 721 C C . TYR A 1 92 ? 3.570 5.557 -19.870 1.00 80.94 92 TYR A C 1
ATOM 723 O O . TYR A 1 92 ? 3.864 4.764 -20.763 1.00 80.94 92 TYR A O 1
ATOM 731 N N . ASP A 1 93 ? 4.422 5.886 -18.914 1.00 85.94 93 ASP A N 1
ATOM 732 C CA . ASP A 1 93 ? 5.737 5.295 -18.748 1.00 85.94 93 ASP A CA 1
ATOM 733 C C . ASP A 1 93 ? 5.822 4.509 -17.431 1.00 85.94 93 ASP A C 1
ATOM 735 O O . ASP A 1 93 ? 4.905 4.465 -16.603 1.00 85.94 93 ASP A O 1
ATOM 739 N N . SER A 1 94 ? 6.964 3.859 -17.2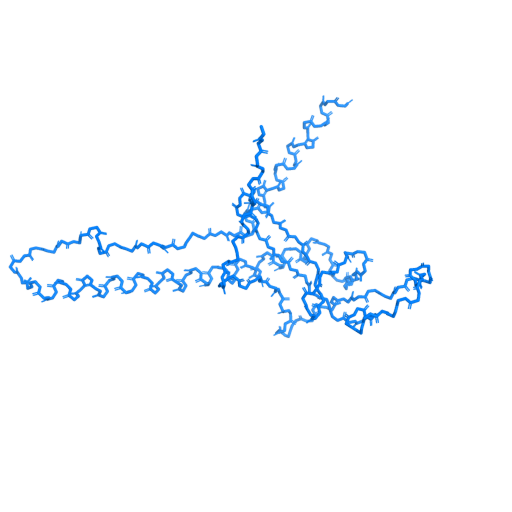16 1.00 84.31 94 SER A N 1
ATOM 740 C CA . SER A 1 94 ? 7.178 3.079 -15.995 1.00 84.31 94 SER A CA 1
ATOM 741 C C . SER A 1 94 ? 7.117 3.924 -14.713 1.00 84.31 94 SER A C 1
ATOM 743 O O . SER A 1 94 ? 6.776 3.396 -13.654 1.00 84.31 94 SER A O 1
ATOM 745 N N . ILE A 1 95 ? 7.436 5.219 -14.792 1.00 89.06 95 ILE A N 1
ATOM 746 C CA . ILE A 1 95 ? 7.489 6.121 -13.639 1.00 89.06 95 ILE A CA 1
ATOM 747 C C . ILE A 1 95 ? 6.071 6.537 -13.252 1.00 89.06 95 ILE A C 1
ATOM 749 O O . ILE A 1 95 ? 5.665 6.339 -12.109 1.00 89.06 95 ILE A O 1
ATOM 753 N N . SER A 1 96 ? 5.300 7.056 -14.203 1.00 87.25 96 SER A N 1
ATOM 754 C CA . SER A 1 96 ? 3.915 7.496 -14.022 1.00 87.25 96 SER A CA 1
ATOM 755 C C . SER A 1 96 ? 3.024 6.380 -13.479 1.00 87.25 96 SER A C 1
ATOM 757 O O . SER A 1 96 ? 2.312 6.604 -12.500 1.00 87.25 96 SER A O 1
ATOM 759 N N . ILE A 1 97 ? 3.121 5.159 -14.013 1.00 85.38 97 ILE A N 1
ATOM 760 C CA . ILE A 1 97 ? 2.335 4.014 -13.525 1.00 85.38 97 ILE A CA 1
ATOM 761 C C . ILE A 1 97 ? 2.702 3.654 -12.083 1.00 85.38 97 ILE A C 1
ATOM 763 O O . ILE A 1 97 ? 1.818 3.412 -11.257 1.00 85.38 97 ILE A O 1
ATOM 767 N N . ARG A 1 98 ? 3.998 3.648 -11.746 1.00 89.25 98 ARG A N 1
ATOM 768 C CA . ARG A 1 98 ? 4.451 3.402 -10.368 1.00 89.25 98 ARG A CA 1
ATOM 769 C C . ARG A 1 98 ? 3.965 4.491 -9.423 1.00 89.25 98 ARG A C 1
ATOM 771 O O . ARG A 1 98 ? 3.426 4.165 -8.369 1.00 89.25 98 ARG A O 1
ATOM 778 N N . THR A 1 99 ? 4.074 5.758 -9.815 1.00 88.56 99 THR A N 1
ATOM 779 C CA . THR A 1 99 ? 3.577 6.891 -9.027 1.00 88.56 99 THR A CA 1
ATOM 780 C C . THR A 1 99 ? 2.073 6.772 -8.781 1.00 88.56 99 THR A C 1
ATOM 782 O O . THR A 1 99 ? 1.631 6.901 -7.639 1.00 88.56 99 THR A O 1
ATOM 785 N N . GLN A 1 100 ? 1.277 6.454 -9.805 1.00 87.00 100 GLN A N 1
ATOM 786 C CA . GLN A 1 100 ? -0.167 6.260 -9.650 1.00 87.00 100 GLN A CA 1
ATOM 787 C C . GLN A 1 100 ? -0.500 5.087 -8.721 1.00 87.00 100 GLN A C 1
ATOM 789 O O . GLN A 1 100 ? -1.359 5.218 -7.844 1.00 87.00 100 GLN A O 1
ATOM 794 N N . ALA A 1 101 ? 0.205 3.961 -8.858 1.00 86.31 101 ALA A N 1
ATOM 795 C CA . ALA A 1 101 ? 0.029 2.810 -7.980 1.00 86.31 101 ALA A CA 1
ATOM 796 C C . ALA A 1 101 ? 0.349 3.148 -6.515 1.00 86.31 101 ALA A C 1
ATOM 798 O O . ALA A 1 101 ? -0.422 2.789 -5.625 1.00 86.31 101 ALA A O 1
ATOM 799 N N . MET A 1 102 ? 1.431 3.893 -6.260 1.00 89.56 102 MET A N 1
ATOM 800 C CA . MET A 1 102 ? 1.803 4.344 -4.913 1.00 89.56 102 MET A CA 1
ATOM 801 C C . MET A 1 102 ? 0.763 5.293 -4.321 1.00 89.56 102 MET A C 1
ATOM 803 O O . MET A 1 102 ? 0.335 5.088 -3.189 1.00 89.56 102 MET A O 1
ATOM 807 N N . LEU A 1 103 ? 0.309 6.296 -5.080 1.00 89.31 103 LEU A N 1
ATOM 808 C CA . LEU A 1 103 ? -0.710 7.244 -4.616 1.00 89.31 103 LEU A CA 1
ATOM 809 C C . LEU A 1 103 ? -2.012 6.534 -4.244 1.00 89.31 103 LEU A C 1
ATOM 811 O O . LEU A 1 103 ? -2.613 6.824 -3.205 1.00 89.31 103 LEU A O 1
ATOM 815 N N . ARG A 1 104 ? -2.437 5.579 -5.076 1.00 87.38 104 ARG A N 1
ATOM 816 C CA . ARG A 1 104 ? -3.645 4.803 -4.816 1.00 87.38 104 ARG A CA 1
ATOM 817 C C . ARG A 1 104 ? -3.481 3.896 -3.603 1.00 87.38 104 ARG A C 1
ATOM 819 O O . ARG A 1 104 ? -4.371 3.888 -2.755 1.00 87.38 104 ARG A O 1
ATOM 826 N N . TYR A 1 105 ? -2.363 3.178 -3.503 1.00 88.00 105 TYR A N 1
ATOM 827 C CA . TYR A 1 105 ? -2.056 2.358 -2.334 1.00 88.00 105 TYR A CA 1
ATOM 828 C C . TYR A 1 105 ? -2.088 3.203 -1.056 1.00 88.00 105 TYR A C 1
ATOM 830 O O . TYR A 1 105 ? -2.838 2.892 -0.137 1.00 88.00 105 TYR A O 1
ATOM 838 N N . ASP A 1 106 ? -1.357 4.318 -1.031 1.00 92.56 106 ASP A N 1
ATOM 839 C CA . ASP A 1 106 ? -1.246 5.189 0.140 1.00 92.56 106 ASP A CA 1
ATOM 840 C C . ASP A 1 106 ? -2.597 5.788 0.545 1.00 92.56 106 ASP A C 1
ATOM 842 O O . ASP A 1 106 ? -2.876 5.961 1.730 1.00 92.56 106 ASP A O 1
ATOM 846 N N . SER A 1 107 ? -3.451 6.126 -0.423 1.00 90.31 107 SER A N 1
ATOM 847 C CA . SER A 1 107 ? -4.810 6.606 -0.155 1.00 90.31 107 SER A CA 1
ATOM 848 C C . SER A 1 107 ? -5.667 5.535 0.528 1.00 90.31 107 SER A C 1
ATOM 850 O O . SER A 1 107 ? -6.260 5.784 1.583 1.00 90.31 107 SER A O 1
ATOM 852 N N . VAL A 1 108 ? -5.690 4.322 -0.033 1.00 88.44 108 VAL A N 1
ATOM 853 C CA . VAL A 1 108 ? -6.485 3.219 0.520 1.00 88.44 108 VAL A CA 1
ATOM 854 C C . VAL A 1 108 ? -5.944 2.779 1.879 1.00 88.44 108 VAL A C 1
ATOM 856 O O . VAL A 1 108 ? -6.728 2.562 2.802 1.00 88.44 108 VAL A O 1
ATOM 859 N N . GLU A 1 109 ? -4.625 2.716 2.039 1.00 89.56 109 GLU A N 1
ATOM 860 C CA . GLU A 1 109 ? -3.989 2.290 3.283 1.00 89.56 109 GLU A CA 1
ATOM 861 C C . GLU A 1 109 ? -4.227 3.289 4.420 1.00 89.56 109 GLU A C 1
ATOM 863 O O . GLU A 1 109 ? -4.572 2.889 5.536 1.00 89.56 109 GLU A O 1
ATOM 868 N N . ARG A 1 110 ? -4.164 4.600 4.132 1.00 94.19 110 ARG A N 1
ATOM 869 C CA . ARG A 1 110 ? -4.577 5.635 5.094 1.00 94.19 110 ARG A CA 1
ATOM 870 C C . ARG A 1 110 ? -6.015 5.431 5.541 1.00 94.19 110 ARG A C 1
ATOM 872 O O . ARG A 1 110 ? -6.285 5.507 6.738 1.00 94.19 110 ARG A O 1
ATOM 879 N N . ASN A 1 111 ? -6.929 5.183 4.604 1.00 93.50 111 ASN A N 1
ATOM 880 C CA . ASN A 1 111 ? -8.334 4.998 4.943 1.00 93.50 111 ASN A CA 1
ATOM 881 C C . ASN A 1 111 ? -8.537 3.740 5.800 1.00 93.50 111 ASN A C 1
ATOM 883 O O . ASN A 1 111 ? -9.139 3.818 6.864 1.00 93.50 111 ASN A O 1
ATOM 887 N N . ARG A 1 112 ? -7.950 2.606 5.397 1.00 93.19 112 ARG A N 1
ATOM 888 C CA . ARG A 1 112 ? -8.035 1.328 6.119 1.00 93.19 112 ARG A CA 1
ATOM 889 C C . ARG A 1 112 ? -7.567 1.457 7.568 1.00 93.19 112 ARG A C 1
ATOM 891 O O . ARG A 1 112 ? -8.283 1.057 8.488 1.00 93.19 112 ARG A O 1
ATOM 898 N N . ILE A 1 113 ? -6.382 2.032 7.772 1.00 92.94 113 ILE A N 1
ATOM 899 C CA . ILE A 1 113 ? -5.785 2.184 9.103 1.00 92.94 113 ILE A CA 1
ATOM 900 C C . ILE A 1 113 ? -6.563 3.193 9.933 1.00 92.94 113 ILE A C 1
ATOM 902 O O . ILE A 1 113 ? -6.831 2.932 11.104 1.00 92.94 113 ILE A O 1
ATOM 906 N N . ARG A 1 114 ? -6.975 4.315 9.334 1.00 95.69 114 ARG A N 1
ATOM 907 C CA . ARG A 1 114 ? -7.809 5.305 10.015 1.00 95.69 114 ARG A CA 1
ATOM 908 C C . ARG A 1 114 ? -9.110 4.677 10.497 1.00 95.69 114 ARG A C 1
ATOM 910 O O . ARG A 1 114 ? -9.420 4.805 11.673 1.00 95.69 114 ARG A O 1
ATOM 917 N N . THR A 1 115 ? -9.838 3.981 9.626 1.00 95.00 115 THR A N 1
ATOM 918 C CA . THR A 1 115 ? -11.099 3.320 9.980 1.00 95.00 115 THR A CA 1
ATOM 919 C C . THR A 1 115 ? -10.899 2.347 11.135 1.00 95.00 115 THR A C 1
ATOM 921 O O . THR A 1 115 ? -11.584 2.467 12.147 1.00 95.00 115 THR A O 1
ATOM 924 N N . TYR A 1 116 ? -9.926 1.438 11.029 1.00 95.19 116 TYR A N 1
ATOM 925 C CA . TYR A 1 116 ? -9.666 0.448 12.072 1.00 95.19 116 TYR A CA 1
ATOM 926 C C . TYR A 1 116 ? -9.258 1.094 13.406 1.00 95.19 116 TYR A C 1
ATOM 928 O O . TYR A 1 116 ? -9.878 0.827 14.436 1.00 95.19 116 TYR A O 1
ATOM 936 N N . ASN A 1 117 ? -8.258 1.983 13.397 1.00 96.50 117 ASN A N 1
ATOM 937 C CA . ASN A 1 117 ? -7.767 2.626 14.618 1.00 96.50 117 ASN A CA 1
ATOM 938 C C . ASN A 1 117 ? -8.857 3.487 15.271 1.00 96.50 117 ASN A C 1
ATOM 940 O O . ASN A 1 117 ? -8.995 3.463 16.492 1.00 96.50 117 ASN A O 1
ATOM 944 N N . CYS A 1 118 ? -9.670 4.200 14.483 1.00 96.75 118 CYS A N 1
ATOM 945 C CA . CYS A 1 118 ? -10.824 4.931 15.002 1.00 96.75 118 CYS A CA 1
ATOM 946 C C . CYS A 1 118 ? -11.815 3.991 15.697 1.00 96.75 118 CYS A C 1
ATOM 948 O O . CYS A 1 118 ? -12.218 4.282 16.818 1.00 96.75 118 CYS A O 1
ATOM 950 N N . SER A 1 119 ? -12.165 2.852 15.091 1.00 96.06 119 SER A N 1
ATOM 951 C CA . SER A 1 119 ? -13.069 1.880 15.717 1.00 96.06 119 SER A CA 1
ATOM 952 C C . SER A 1 119 ? -12.527 1.343 17.044 1.00 96.06 119 SER A C 1
ATOM 954 O O . SER A 1 119 ? -13.269 1.295 18.025 1.00 96.06 119 SER A O 1
ATOM 956 N N . VAL A 1 120 ? -11.236 0.995 17.109 1.00 95.12 120 VAL A N 1
ATOM 957 C CA . VAL A 1 120 ? -10.591 0.536 18.353 1.00 95.12 120 VAL A CA 1
ATOM 958 C C . VAL A 1 120 ? -10.667 1.616 19.434 1.00 95.12 120 VAL A C 1
ATOM 960 O O . VAL A 1 120 ? -11.100 1.340 20.553 1.00 95.12 120 VAL A O 1
ATOM 963 N N . LEU A 1 121 ? -10.312 2.857 19.092 1.00 95.69 121 LEU A N 1
ATOM 964 C CA . LEU A 1 121 ? -10.359 3.987 20.020 1.00 95.69 121 LEU A CA 1
ATOM 965 C C . LEU A 1 121 ? -11.778 4.258 20.529 1.00 95.69 121 LEU A C 1
ATOM 967 O O . LEU A 1 121 ? -11.963 4.459 21.728 1.00 95.69 121 LEU A O 1
ATOM 971 N N . THR A 1 122 ? -12.782 4.218 19.649 1.00 95.94 122 THR A N 1
ATOM 972 C CA . THR A 1 122 ? -14.188 4.400 20.029 1.00 95.94 122 THR A CA 1
ATOM 973 C C . THR A 1 122 ? -14.642 3.326 21.015 1.00 95.94 122 THR A C 1
ATOM 975 O O . THR A 1 122 ? -15.243 3.658 22.035 1.00 95.94 122 THR A O 1
ATOM 978 N N . ILE A 1 123 ? -14.322 2.055 20.759 1.00 94.19 123 ILE A N 1
ATOM 979 C CA . ILE A 1 123 ? -14.697 0.948 21.650 1.00 94.19 123 ILE A CA 1
ATOM 980 C C . ILE A 1 123 ? -14.015 1.092 23.017 1.00 94.19 123 ILE A C 1
ATOM 982 O O . ILE A 1 123 ? -14.668 0.922 24.048 1.00 94.19 123 ILE A O 1
ATOM 986 N N . CYS A 1 124 ? -12.721 1.425 23.050 1.00 93.19 124 CYS A N 1
ATOM 987 C CA . CYS A 1 124 ? -12.000 1.658 24.303 1.00 93.19 124 CYS A CA 1
ATOM 988 C C . CYS A 1 124 ? -12.603 2.829 25.087 1.00 93.19 124 CYS A C 1
ATOM 990 O O . CYS A 1 124 ? -12.896 2.681 26.271 1.00 93.19 124 CYS A O 1
ATOM 992 N N . ALA A 1 125 ? -12.880 3.956 24.426 1.00 92.50 125 ALA A N 1
ATOM 993 C CA . ALA A 1 125 ? -13.510 5.110 25.062 1.00 92.50 125 ALA A CA 1
ATOM 994 C C . ALA A 1 125 ? -14.883 4.761 25.660 1.00 92.50 125 ALA A C 1
ATOM 996 O O . ALA A 1 125 ? -15.160 5.103 26.808 1.00 92.50 125 ALA A O 1
ATOM 997 N N . GLN A 1 126 ? -15.722 4.021 24.926 1.00 93.12 126 GLN A N 1
ATOM 998 C CA . GLN A 1 126 ? -17.026 3.565 25.419 1.00 93.12 126 GLN A CA 1
ATOM 999 C C . GLN A 1 126 ? -16.894 2.682 26.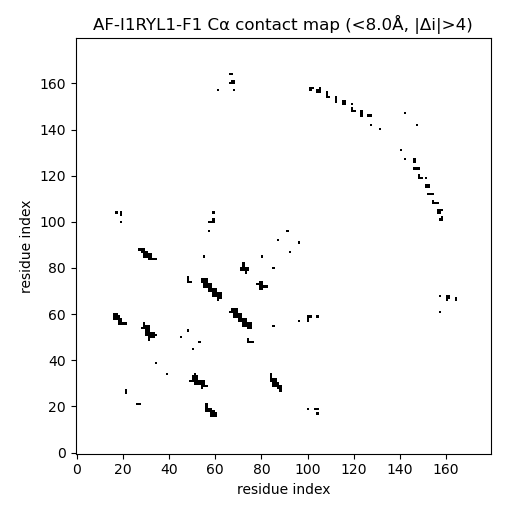664 1.00 93.12 126 GLN A C 1
ATOM 1001 O O . GLN A 1 126 ? -17.611 2.891 27.643 1.00 93.12 126 GLN A O 1
ATOM 1006 N N . LYS A 1 127 ? -15.958 1.725 26.662 1.00 90.69 127 LYS A N 1
ATOM 1007 C CA . LYS A 1 127 ? -15.695 0.867 27.828 1.00 90.69 127 LYS A CA 1
ATOM 1008 C C . LYS A 1 127 ? -15.270 1.686 29.045 1.00 90.69 127 LYS A C 1
ATOM 1010 O O . LYS A 1 127 ? -15.807 1.466 30.129 1.00 90.69 127 LYS A O 1
ATOM 1015 N N . THR A 1 128 ? -14.374 2.653 28.858 1.00 89.50 128 THR A N 1
ATOM 1016 C CA . THR A 1 128 ? -13.916 3.551 29.926 1.00 89.50 128 THR A CA 1
ATOM 1017 C C . THR A 1 128 ? -15.066 4.375 30.498 1.00 89.50 128 THR A C 1
ATOM 1019 O O . THR A 1 128 ? -15.221 4.441 31.716 1.00 89.50 128 THR A O 1
ATOM 1022 N N . ILE A 1 129 ? -15.922 4.943 29.643 1.00 89.50 129 ILE A N 1
ATOM 1023 C CA . ILE A 1 129 ? -17.096 5.716 30.074 1.00 89.50 129 ILE A CA 1
ATOM 1024 C C . ILE A 1 129 ? -18.064 4.836 30.871 1.00 89.50 129 ILE A C 1
ATOM 1026 O O . ILE A 1 129 ? -18.509 5.236 31.943 1.00 89.50 129 ILE A O 1
ATOM 1030 N N . ILE A 1 130 ? -18.362 3.624 30.392 1.00 89.94 130 ILE A N 1
ATOM 1031 C CA . ILE A 1 130 ? -19.247 2.680 31.094 1.00 89.94 130 ILE A CA 1
ATOM 1032 C C . ILE A 1 130 ? -18.663 2.300 32.458 1.00 89.94 130 ILE A C 1
ATOM 1034 O O . ILE A 1 130 ? -19.389 2.255 33.451 1.00 89.94 130 ILE A O 1
ATOM 1038 N N . LYS A 1 131 ? -17.357 2.025 32.520 1.00 87.94 131 LYS A N 1
ATOM 1039 C CA . LYS A 1 131 ? -16.657 1.689 33.763 1.00 87.94 131 LYS A CA 1
ATOM 1040 C C . LYS A 1 131 ? -16.734 2.835 34.770 1.00 87.94 131 LYS A C 1
ATOM 1042 O O . LYS A 1 131 ? -17.091 2.597 35.919 1.00 87.94 131 LYS A O 1
ATOM 1047 N N . TRP A 1 132 ? -16.468 4.063 34.325 1.00 87.00 132 TRP A N 1
ATOM 1048 C CA . TRP A 1 132 ? -16.578 5.259 35.157 1.00 87.00 132 TRP A CA 1
ATOM 1049 C C . TRP A 1 132 ? -18.014 5.487 35.647 1.00 87.00 132 TRP A C 1
ATOM 1051 O O . TRP A 1 132 ? -18.239 5.635 36.845 1.00 87.00 132 TRP A O 1
ATOM 1061 N N . ALA A 1 133 ? -19.002 5.407 34.750 1.00 88.50 133 ALA A N 1
ATOM 1062 C CA . ALA A 1 133 ? -20.412 5.579 35.096 1.00 88.50 133 ALA A CA 1
ATOM 1063 C C . ALA A 1 133 ? -20.896 4.556 36.141 1.00 88.50 133 ALA A C 1
ATOM 1065 O O . ALA A 1 133 ? -21.718 4.887 36.990 1.00 88.50 133 ALA A O 1
ATOM 1066 N N . ARG A 1 134 ? -20.370 3.322 36.108 1.00 87.50 134 ARG A N 1
ATOM 1067 C CA . ARG A 1 134 ? -20.679 2.273 37.096 1.00 87.50 134 ARG A CA 1
ATOM 1068 C C . ARG A 1 134 ? -19.998 2.482 38.448 1.00 87.50 134 ARG A C 1
ATOM 1070 O O . ARG A 1 134 ? -20.573 2.094 39.458 1.00 87.50 134 ARG A O 1
ATOM 1077 N N . ALA A 1 135 ? -18.792 3.049 38.473 1.00 86.19 135 ALA A N 1
ATOM 1078 C CA . ALA A 1 135 ? -18.069 3.329 39.716 1.00 86.19 135 ALA A CA 1
ATOM 1079 C C . ALA A 1 135 ? -18.697 4.491 40.513 1.00 86.19 135 ALA A C 1
ATOM 1081 O O . ALA A 1 135 ? -18.546 4.559 41.733 1.00 86.19 135 ALA A O 1
ATOM 1082 N N . GLY A 1 136 ? -19.430 5.380 39.833 1.00 80.81 136 GLY A N 1
ATOM 1083 C CA . GLY A 1 136 ? -20.070 6.544 40.442 1.00 80.81 136 GLY A CA 1
ATOM 1084 C C . GLY A 1 136 ? -19.070 7.643 40.811 1.00 80.81 136 GLY A C 1
ATOM 1085 O O . GLY A 1 136 ? -17.927 7.651 40.364 1.00 80.81 136 GLY A O 1
ATOM 1086 N N . THR A 1 137 ? -19.500 8.603 41.630 1.00 75.62 137 THR A N 1
ATOM 1087 C CA . THR A 1 137 ? -18.695 9.784 42.002 1.00 75.62 137 THR A CA 1
ATOM 1088 C C . THR A 1 137 ? -17.755 9.552 43.185 1.00 75.62 137 THR A C 1
ATOM 1090 O O . THR A 1 137 ? -16.984 10.443 43.534 1.00 75.62 137 THR A O 1
ATOM 1093 N N . PHE A 1 138 ? -17.813 8.375 43.817 1.00 69.94 138 PHE A N 1
ATOM 1094 C CA . PHE A 1 138 ? -17.027 8.069 45.014 1.00 69.94 138 PHE A CA 1
ATOM 1095 C C . PHE A 1 138 ? -15.552 7.774 44.700 1.00 69.94 138 PHE A C 1
ATOM 1097 O O . PHE A 1 138 ? -14.676 8.056 45.512 1.00 69.94 138 PHE A O 1
ATOM 1104 N N . GLN A 1 139 ? -15.265 7.225 43.517 1.00 71.94 139 GLN A N 1
ATOM 1105 C CA . GLN A 1 139 ? -13.903 6.980 43.045 1.00 71.94 139 GLN A CA 1
ATOM 1106 C C . GLN A 1 139 ? -13.530 8.017 41.982 1.00 71.94 139 GLN A C 1
ATOM 1108 O O . GLN A 1 139 ? -14.283 8.254 41.038 1.00 71.94 139 GLN A O 1
ATOM 1113 N N . GLY A 1 140 ? -12.354 8.637 42.126 1.00 72.69 140 GLY A N 1
ATOM 1114 C CA . GLY A 1 140 ? -11.811 9.529 41.102 1.00 72.69 140 GLY A CA 1
ATOM 1115 C C . GLY A 1 140 ? -11.628 8.800 39.760 1.00 72.69 140 GLY A C 1
ATOM 1116 O O . GLY A 1 140 ? -11.422 7.584 39.748 1.00 72.69 140 GLY A O 1
ATOM 1117 N N . PRO A 1 141 ? -11.703 9.504 38.617 1.00 71.81 141 PRO A N 1
ATOM 1118 C CA . PRO A 1 141 ? -11.536 8.876 37.312 1.00 71.81 141 PRO A CA 1
ATOM 1119 C C . PRO A 1 141 ? -10.118 8.306 37.169 1.00 71.81 141 PRO A C 1
ATOM 1121 O O . PRO A 1 141 ? -9.142 9.051 37.129 1.00 71.81 141 PRO A O 1
ATOM 1124 N N . VAL A 1 142 ? -10.008 6.979 37.061 1.00 79.81 142 VAL A N 1
ATOM 1125 C CA . VAL A 1 142 ? -8.746 6.280 36.781 1.00 79.81 142 VAL A CA 1
ATOM 1126 C C . VAL A 1 142 ? -8.900 5.480 35.495 1.00 79.81 142 VAL A C 1
ATOM 1128 O O . VAL A 1 142 ? -9.715 4.561 35.411 1.00 79.81 142 VAL A O 1
ATOM 1131 N N . ILE A 1 143 ? -8.094 5.824 34.491 1.00 80.19 143 ILE A N 1
ATOM 1132 C CA . ILE A 1 143 ? -7.928 5.011 33.285 1.00 80.19 143 ILE A CA 1
ATOM 1133 C C . ILE A 1 143 ? -6.848 3.985 33.605 1.00 80.19 143 ILE A C 1
ATOM 1135 O O . ILE A 1 143 ? -5.686 4.343 33.789 1.00 80.19 143 ILE A O 1
ATOM 1139 N N . SER A 1 144 ? -7.235 2.718 33.714 1.00 81.81 144 SER A N 1
ATOM 1140 C CA . SER A 1 144 ? -6.268 1.647 33.946 1.00 81.81 144 SER A CA 1
ATOM 1141 C C . SER A 1 144 ? -5.598 1.236 32.639 1.00 81.81 144 SER A C 1
ATOM 1143 O O . SER A 1 144 ? -6.151 1.436 31.558 1.00 81.81 144 SER A O 1
ATOM 1145 N N . ASP A 1 145 ? -4.423 0.616 32.720 1.00 83.81 145 ASP A N 1
ATOM 1146 C CA . ASP A 1 145 ? -3.700 0.195 31.516 1.00 83.81 145 ASP A CA 1
ATOM 1147 C C . ASP A 1 145 ? -4.482 -0.822 30.673 1.00 83.81 145 ASP A C 1
ATOM 1149 O O . ASP A 1 145 ? -4.346 -0.831 29.452 1.00 83.81 145 ASP A O 1
ATOM 1153 N N . VAL A 1 146 ? -5.379 -1.601 31.290 1.00 83.50 146 VAL A N 1
ATOM 1154 C CA . VAL A 1 146 ? -6.281 -2.516 30.567 1.00 83.50 146 VAL A CA 1
ATOM 1155 C C . VAL A 1 146 ? -7.360 -1.795 29.749 1.00 83.50 146 VAL A C 1
ATOM 1157 O O . VAL A 1 146 ? -7.959 -2.405 28.867 1.00 83.50 146 VAL A O 1
ATOM 1160 N N . ASP A 1 147 ? -7.610 -0.510 30.019 1.00 83.81 147 ASP A N 1
ATOM 1161 C CA . ASP A 1 147 ? -8.567 0.316 29.275 1.00 83.81 147 ASP A CA 1
ATOM 1162 C C . ASP A 1 147 ? -7.906 1.025 28.075 1.00 83.81 147 ASP A C 1
ATOM 1164 O O . ASP A 1 147 ? -8.592 1.636 27.248 1.00 83.81 147 ASP A O 1
ATOM 1168 N N . ARG A 1 148 ? -6.570 0.961 27.959 1.00 87.12 148 ARG A N 1
ATOM 1169 C CA . ARG A 1 148 ? -5.845 1.585 26.849 1.00 87.12 148 ARG A CA 1
ATOM 1170 C C . ARG A 1 148 ? -6.120 0.852 25.531 1.00 87.12 148 ARG A C 1
ATOM 1172 O O . ARG A 1 148 ? -6.277 -0.369 25.515 1.00 87.12 148 ARG A O 1
ATOM 1179 N N . PRO A 1 149 ? -6.142 1.575 24.400 1.00 90.06 149 PRO A N 1
ATOM 1180 C CA . PRO A 1 149 ? -6.224 0.951 23.088 1.00 90.06 149 PRO A CA 1
ATOM 1181 C C . PRO A 1 149 ? -4.968 0.116 22.823 1.00 90.06 149 PRO A C 1
ATOM 1183 O O . PRO A 1 149 ? -3.851 0.632 22.829 1.00 90.06 149 PRO A O 1
ATOM 1186 N N . LEU A 1 150 ? -5.163 -1.176 22.570 1.00 89.94 150 LEU A N 1
ATOM 1187 C CA . LEU A 1 150 ? -4.112 -2.112 22.178 1.00 89.94 150 LEU A CA 1
ATOM 1188 C C . LEU A 1 150 ? -4.305 -2.534 20.720 1.00 89.94 150 LEU A C 1
ATOM 1190 O O . LEU A 1 150 ? -5.418 -2.510 20.196 1.00 89.94 150 LEU A O 1
ATOM 1194 N N . GLY A 1 151 ? -3.212 -2.932 20.066 1.00 90.12 151 GLY A N 1
ATOM 1195 C CA . GLY A 1 151 ? -3.259 -3.449 18.696 1.00 90.12 151 GLY A CA 1
ATOM 1196 C C . GLY A 1 151 ? -3.628 -2.402 17.643 1.00 90.12 151 GLY A C 1
ATOM 1197 O O . GLY A 1 151 ? -4.223 -2.757 16.625 1.00 90.12 151 GLY A O 1
ATOM 1198 N N . LEU A 1 152 ? -3.306 -1.125 17.884 1.00 93.38 152 LEU A N 1
ATOM 1199 C CA . LEU A 1 152 ? -3.383 -0.092 16.851 1.00 93.38 152 LEU A CA 1
ATOM 1200 C C . LEU A 1 152 ? -2.441 -0.449 15.699 1.00 93.38 152 LEU A C 1
ATOM 1202 O O . LEU A 1 152 ? -1.313 -0.891 15.916 1.00 93.38 152 LEU A O 1
ATOM 1206 N N . LEU A 1 153 ? -2.912 -0.244 14.473 1.00 92.31 153 LEU A N 1
ATOM 1207 C CA . LEU A 1 153 ? -2.122 -0.500 13.277 1.00 92.31 153 LEU A CA 1
ATOM 1208 C C . LEU A 1 153 ? -1.217 0.692 12.968 1.00 92.31 153 LEU A C 1
ATOM 1210 O O . LEU A 1 153 ? -1.648 1.848 13.019 1.00 92.31 153 LEU A O 1
ATOM 1214 N N . GLU A 1 154 ? 0.029 0.388 12.612 1.00 91.50 154 GLU A N 1
ATOM 1215 C CA . GLU A 1 154 ? 1.023 1.357 12.153 1.00 91.50 154 GLU A CA 1
ATOM 1216 C C . GLU A 1 154 ? 0.764 1.746 10.692 1.00 91.50 154 GLU A C 1
ATOM 1218 O O . GLU A 1 154 ? 0.583 0.881 9.833 1.00 91.50 154 GLU A O 1
ATOM 1223 N N . LEU A 1 155 ? 0.795 3.050 10.397 1.00 91.81 155 LEU A N 1
ATOM 1224 C CA . LEU A 1 155 ? 0.671 3.559 9.035 1.00 91.81 155 LEU A CA 1
ATOM 1225 C C . LEU A 1 155 ? 1.971 3.370 8.253 1.00 91.81 155 LEU A C 1
ATOM 1227 O O . LEU A 1 155 ? 2.957 4.059 8.506 1.00 91.81 155 LEU A O 1
ATOM 1231 N N . ARG A 1 156 ? 1.938 2.497 7.242 1.00 89.19 156 ARG A N 1
ATOM 1232 C CA . ARG A 1 156 ? 3.065 2.272 6.330 1.00 89.19 156 ARG A CA 1
ATOM 1233 C C . ARG A 1 156 ? 2.687 2.604 4.898 1.00 89.19 156 ARG A C 1
ATOM 1235 O O . ARG A 1 156 ? 1.787 2.005 4.322 1.00 89.19 156 ARG A O 1
ATOM 1242 N N . LEU A 1 157 ? 3.399 3.574 4.339 1.00 93.00 157 LEU A N 1
ATOM 1243 C CA . LEU A 1 157 ? 3.111 4.155 3.035 1.00 93.00 157 LEU A CA 1
ATOM 1244 C C . LEU A 1 157 ? 4.176 3.744 2.019 1.00 93.00 157 LEU A C 1
ATOM 1246 O O . LEU A 1 157 ? 5.374 3.803 2.302 1.00 93.00 157 LEU A O 1
ATOM 1250 N N . ALA A 1 158 ? 3.737 3.380 0.821 1.00 91.19 158 ALA A N 1
ATOM 1251 C CA . ALA A 1 158 ? 4.598 3.036 -0.293 1.00 91.19 158 ALA A CA 1
ATOM 1252 C C . ALA A 1 158 ? 5.468 4.224 -0.715 1.00 91.19 158 ALA A C 1
ATOM 1254 O O . ALA A 1 158 ? 6.660 4.031 -0.943 1.00 91.19 158 ALA A O 1
ATOM 1255 N N . GLY A 1 159 ? 4.907 5.442 -0.792 1.00 93.06 159 GLY A N 1
ATOM 1256 C CA . GLY A 1 159 ? 5.618 6.662 -1.210 1.00 93.06 159 GLY A CA 1
ATOM 1257 C C . GLY A 1 159 ? 6.951 6.869 -0.475 1.00 93.06 159 GLY A C 1
ATOM 1258 O O . GLY A 1 159 ? 8.017 6.832 -1.097 1.00 93.06 159 GLY A O 1
ATOM 1259 N N . PRO A 1 160 ? 6.917 7.035 0.859 1.00 95.06 160 PRO A N 1
ATOM 1260 C CA . PRO A 1 160 ? 8.111 7.167 1.690 1.00 95.06 160 PRO A CA 1
ATOM 1261 C C . PRO A 1 160 ? 9.083 5.986 1.590 1.00 95.06 160 PRO A C 1
ATOM 1263 O O . PRO A 1 160 ? 10.294 6.207 1.545 1.00 95.06 160 PRO A O 1
ATOM 1266 N N . ILE A 1 161 ? 8.574 4.751 1.526 1.00 93.50 161 ILE A N 1
ATOM 1267 C CA . ILE A 1 161 ? 9.407 3.544 1.423 1.00 93.50 161 ILE A CA 1
ATOM 1268 C C . ILE A 1 161 ? 10.158 3.523 0.088 1.00 93.50 161 ILE A C 1
ATOM 1270 O O . ILE A 1 161 ? 11.375 3.350 0.072 1.00 93.50 161 ILE A O 1
ATOM 1274 N N . GLY A 1 162 ? 9.467 3.780 -1.024 1.00 92.94 162 GLY A N 1
ATOM 1275 C CA . GLY A 1 162 ? 10.082 3.861 -2.349 1.00 92.94 162 GLY A CA 1
ATOM 1276 C C . GLY A 1 162 ? 11.122 4.980 -2.444 1.00 92.94 162 GLY A C 1
ATOM 1277 O O . GLY A 1 162 ? 12.200 4.773 -2.995 1.00 92.94 162 GLY A O 1
ATOM 1278 N N . ALA A 1 163 ? 10.853 6.143 -1.843 1.00 94.06 163 ALA A N 1
ATOM 1279 C CA . ALA A 1 163 ? 11.816 7.242 -1.794 1.00 94.06 163 ALA A CA 1
ATOM 1280 C C . ALA A 1 163 ? 13.070 6.893 -0.970 1.00 94.06 163 ALA A C 1
ATOM 1282 O O . ALA A 1 163 ? 14.181 7.278 -1.335 1.00 94.06 163 ALA A O 1
ATOM 1283 N N . ALA A 1 164 ? 12.907 6.172 0.143 1.00 94.19 164 ALA A N 1
ATOM 1284 C CA . ALA A 1 164 ? 14.030 5.694 0.943 1.00 94.19 164 ALA A CA 1
ATOM 1285 C C . ALA A 1 164 ? 14.872 4.664 0.182 1.00 94.19 164 ALA A C 1
ATOM 1287 O O . ALA A 1 164 ? 16.098 4.754 0.199 1.00 94.19 164 ALA A O 1
ATOM 1288 N N . GLU A 1 165 ? 14.225 3.739 -0.527 1.00 92.12 165 GLU A N 1
ATOM 1289 C CA . GLU A 1 165 ? 14.909 2.743 -1.349 1.00 92.12 165 GLU A CA 1
ATOM 1290 C C . GLU A 1 165 ? 15.698 3.378 -2.497 1.00 92.12 165 GLU A C 1
ATOM 1292 O O . GLU A 1 165 ? 16.873 3.072 -2.683 1.00 92.12 165 GLU A O 1
ATOM 1297 N N . ALA A 1 166 ? 15.106 4.342 -3.208 1.00 92.00 166 ALA A N 1
ATOM 1298 C CA . ALA A 1 166 ? 15.801 5.071 -4.266 1.00 92.00 166 ALA A CA 1
ATOM 1299 C C . ALA A 1 166 ? 17.079 5.759 -3.750 1.00 92.00 166 ALA A C 1
ATOM 1301 O O . ALA A 1 166 ? 18.126 5.687 -4.391 1.00 92.00 166 ALA A O 1
ATOM 1302 N N . ARG A 1 167 ? 17.027 6.369 -2.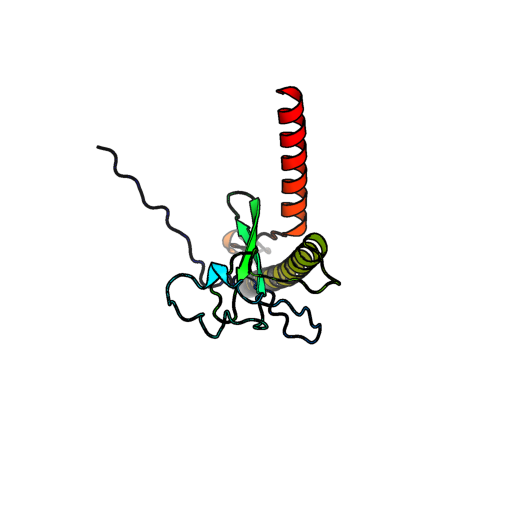556 1.00 95.62 167 ARG A N 1
ATOM 1303 C CA . ARG A 1 167 ? 18.214 6.962 -1.918 1.00 95.62 167 ARG A CA 1
ATOM 1304 C C . ARG A 1 167 ? 19.284 5.920 -1.596 1.00 95.62 167 ARG A C 1
ATOM 1306 O O . ARG A 1 167 ? 20.459 6.186 -1.833 1.00 95.62 167 ARG A O 1
ATOM 1313 N N . ARG A 1 168 ? 18.901 4.741 -1.090 1.00 93.81 168 ARG A N 1
ATOM 1314 C CA . ARG A 1 168 ? 19.850 3.644 -0.829 1.00 93.81 168 ARG A CA 1
ATOM 1315 C C . ARG A 1 168 ? 20.551 3.198 -2.110 1.00 93.81 168 ARG A C 1
ATOM 1317 O O . ARG A 1 168 ? 21.769 3.066 -2.113 1.00 93.81 168 ARG A O 1
ATOM 1324 N N . MET A 1 169 ? 19.810 3.055 -3.205 1.00 93.50 169 MET A N 1
ATOM 1325 C CA . MET A 1 169 ? 20.378 2.657 -4.497 1.00 93.50 169 MET A CA 1
ATOM 1326 C C . MET A 1 169 ? 21.363 3.686 -5.065 1.00 93.50 169 MET A C 1
ATOM 1328 O O . MET A 1 169 ? 22.380 3.303 -5.643 1.00 93.50 169 MET A O 1
ATOM 1332 N N . LEU A 1 170 ? 21.116 4.985 -4.863 1.00 95.62 170 LEU A N 1
ATOM 1333 C CA . LEU A 1 170 ? 22.072 6.031 -5.242 1.00 95.62 170 LEU A CA 1
ATOM 1334 C C . LEU A 1 170 ? 23.385 5.920 -4.455 1.00 95.62 170 LEU A C 1
ATOM 1336 O O . LEU A 1 170 ? 24.457 6.013 -5.048 1.00 95.62 170 LEU A O 1
ATOM 1340 N N . LEU A 1 171 ? 23.314 5.657 -3.145 1.00 95.31 171 LEU A N 1
ATOM 1341 C CA . LEU A 1 171 ? 24.507 5.447 -2.316 1.00 95.31 171 LEU A CA 1
ATOM 1342 C C . LEU A 1 171 ? 25.304 4.218 -2.765 1.00 95.31 171 LEU A C 1
ATOM 1344 O O . LEU A 1 171 ? 26.523 4.295 -2.883 1.00 95.31 171 LEU A O 1
ATOM 1348 N N . VAL A 1 172 ? 24.619 3.109 -3.060 1.00 95.00 172 VAL A N 1
ATOM 1349 C CA . VAL A 1 172 ? 25.252 1.889 -3.592 1.00 95.00 172 VAL A CA 1
ATOM 1350 C C . VAL A 1 172 ? 25.948 2.170 -4.925 1.00 95.00 172 VAL A C 1
ATOM 1352 O O . VAL A 1 172 ? 27.067 1.715 -5.144 1.00 95.00 172 VAL A O 1
ATOM 1355 N N . THR A 1 173 ? 25.312 2.952 -5.799 1.00 96.38 173 THR A N 1
ATOM 1356 C CA . THR A 1 173 ? 25.877 3.313 -7.108 1.00 96.38 173 THR A CA 1
ATOM 1357 C C . THR A 1 173 ? 27.156 4.137 -6.958 1.00 96.38 173 THR A C 1
ATOM 1359 O O . THR A 1 173 ? 28.147 3.849 -7.625 1.00 96.38 173 THR A O 1
ATOM 1362 N N . GLU A 1 174 ? 27.170 5.124 -6.058 1.00 96.25 174 GLU A N 1
ATOM 1363 C CA . GLU A 1 174 ? 28.372 5.930 -5.815 1.00 96.25 174 GLU A CA 1
ATOM 1364 C C . GLU A 1 174 ? 29.498 5.098 -5.190 1.00 96.25 174 GLU A C 1
ATOM 1366 O O . GLU A 1 174 ? 30.650 5.214 -5.597 1.00 96.25 174 GLU A O 1
ATOM 1371 N N . GLN A 1 175 ? 29.176 4.199 -4.257 1.00 95.25 175 GLN A N 1
ATOM 1372 C CA . GLN A 1 175 ? 30.162 3.280 -3.683 1.00 95.25 175 GLN A CA 1
ATOM 1373 C C . GLN A 1 175 ? 30.778 2.358 -4.736 1.00 95.25 175 GLN A C 1
ATOM 1375 O O . GLN A 1 175 ? 31.991 2.168 -4.737 1.00 95.25 175 GLN A O 1
ATOM 1380 N N . TYR A 1 176 ? 29.960 1.815 -5.641 1.00 96.19 176 TYR A N 1
ATOM 1381 C CA . TYR A 1 176 ? 30.440 0.992 -6.747 1.00 96.19 176 TYR A CA 1
ATOM 1382 C C . TYR A 1 176 ? 31.395 1.777 -7.654 1.00 96.19 176 TYR A C 1
ATOM 1384 O O . TYR A 1 176 ? 32.484 1.297 -7.953 1.00 96.19 176 TYR A O 1
ATOM 1392 N N . ARG A 1 177 ? 31.034 3.019 -8.005 1.00 96.19 177 ARG A N 1
ATOM 1393 C CA . ARG A 1 177 ? 31.859 3.913 -8.832 1.00 96.19 177 ARG A CA 1
ATOM 1394 C C . ARG A 1 177 ? 33.235 4.202 -8.224 1.00 96.19 177 ARG A C 1
ATOM 1396 O O . ARG A 1 177 ? 34.176 4.439 -8.962 1.00 96.19 177 ARG A O 1
ATOM 1403 N N . LEU A 1 178 ? 33.357 4.219 -6.897 1.00 95.75 178 LEU A N 1
ATOM 1404 C CA . LEU A 1 178 ? 34.638 4.435 -6.211 1.00 95.75 178 LEU A CA 1
ATOM 1405 C C . LEU A 1 178 ? 35.531 3.182 -6.180 1.00 95.75 178 LEU A C 1
ATOM 1407 O O . LEU A 1 178 ? 36.715 3.293 -5.871 1.00 95.75 178 LEU A O 1
ATOM 1411 N N . GLN A 1 179 ? 34.969 2.001 -6.448 1.00 92.88 179 GLN A N 1
ATOM 1412 C CA . GLN A 1 179 ? 35.676 0.716 -6.423 1.00 92.88 179 GLN A CA 1
ATOM 1413 C C . GLN A 1 179 ? 36.117 0.234 -7.813 1.00 92.88 179 GLN A C 1
ATOM 1415 O O . GLN A 1 179 ? 36.895 -0.717 -7.897 1.00 92.88 179 GLN A O 1
ATOM 1420 N N . THR A 1 180 ? 35.618 0.863 -8.878 1.00 81.94 180 THR A N 1
ATOM 1421 C CA . THR A 1 180 ? 35.940 0.574 -10.286 1.00 81.94 180 THR A CA 1
ATOM 1422 C C . THR A 1 180 ? 36.705 1.722 -10.914 1.00 81.94 180 THR A C 1
ATOM 1424 O O . THR A 1 180 ? 37.724 1.450 -11.579 1.00 81.94 180 THR A O 1
#

Radius of gyration: 24.22 Å; Cα contacts (8 Å, |Δi|>4): 163; chains: 1; bounding box: 57×43×79 Å

Secondary structure (DSSP, 8-state):
--PPPP------TT----B----SS-----EEPPPPTTTTTT--PPPGGGSTT-B-EEEEEEETTTTEEEEEEE-TTS-EE-GGGEE--TT--HHHHHHHHHHHHHHHHHHHHHHHHHHHHHHHHHHHHHHHHHH-SSS-----GGGS--SPPP---HHHHHHHHHHHHHHHHHHHHHH-

Sequence (180 aa):
MTRAQGGTVYHCPSIPSLFVTANTSQHCHLYVTPPSRNQLSGGRQQLRQRRAGQPVYFGLSINYDTNVVHWDWRDAKNAGISPGYVTLDPEYDSISIRTQAMLRYDSVERNRIRTYNCSVLTICAQKTIIKWARAGTFQGPVISDVDRPLGLLELRLAGPIGAAEARRMLLVTEQYRLQT